Protein 2YVU (pdb70)

Structure (mmCIF, N/CA/C/O backbone):
data_2YVU
#
_entry.id   2YVU
#
_cell.length_a   44.010
_cell.length_b   102.820
_cell.length_c   45.580
_cell.angle_alpha   90.00
_cell.angle_beta   96.67
_cell.angle_ga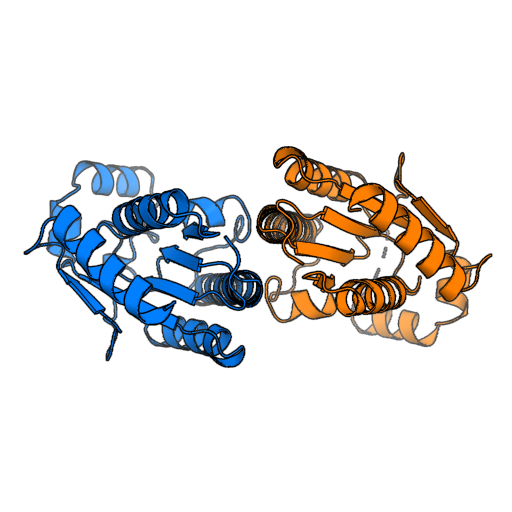mma   90.00
#
_symmetry.space_group_name_H-M   'P 1 21 1'
#
loop_
_entity.id
_entity.type
_entity.pdbx_description
1 polymer 'Probable adenylyl-sulfate kinase'
2 water water
#
loop_
_atom_site.group_PDB
_atom_site.id
_atom_site.type_symbol
_atom_site.label_atom_id
_atom_site.label_alt_id
_atom_site.label_comp_id
_atom_site.label_asym_id
_atom_site.label_entity_id
_atom_site.label_seq_id
_atom_site.pdbx_PDB_ins_code
_atom_site.Cartn_x
_atom_site.Cartn_y
_atom_site.Cartn_z
_atom_site.occupancy
_atom_site.B_iso_or_equiv
_atom_site.auth_seq_id
_atom_site.auth_comp_id
_atom_site.auth_asym_id
_atom_site.auth_atom_id
_atom_site.pdbx_PDB_model_num
ATOM 1 N N . LYS A 1 8 ? 41.293 37.536 14.578 1.00 61.84 8 LYS A N 1
ATOM 2 C CA . LYS A 1 8 ? 42.422 38.191 15.313 1.00 65.42 8 LYS A CA 1
ATOM 3 C C . LYS A 1 8 ? 42.653 37.539 16.671 1.00 65.06 8 LYS A C 1
ATOM 4 O O . LYS A 1 8 ? 41.769 36.861 17.203 1.00 63.74 8 LYS A O 1
ATOM 10 N N . CYS A 1 9 ? 43.838 37.754 17.236 1.00 64.26 9 CYS A N 1
ATOM 11 C CA . CYS A 1 9 ? 44.180 37.146 18.513 1.00 66.21 9 CYS A CA 1
ATOM 12 C C . CYS A 1 9 ? 45.016 38.022 19.437 1.00 65.10 9 CYS A C 1
ATOM 13 O O . CYS A 1 9 ? 46.179 38.305 19.138 1.00 69.19 9 CYS A O 1
ATOM 16 N N . ILE A 1 10 ? 44.431 38.442 20.560 1.00 57.05 10 ILE A N 1
ATOM 17 C CA . ILE A 1 10 ? 45.153 39.256 21.537 1.00 48.88 10 ILE A CA 1
ATOM 18 C C . ILE A 1 10 ? 45.176 38.505 22.872 1.00 46.57 10 ILE A C 1
ATOM 19 O O . ILE A 1 10 ? 44.225 37.806 23.214 1.00 48.24 10 ILE A O 1
ATOM 24 N N . GLU A 1 11 ? 46.259 38.639 23.627 1.00 47.22 11 GLU A N 1
ATOM 25 C CA . GLU A 1 11 ? 46.370 37.935 24.903 1.00 46.73 11 GLU A CA 1
ATOM 26 C C . GLU A 1 11 ? 45.289 38.329 25.906 1.00 44.29 11 GLU A C 1
ATOM 27 O O . GLU A 1 11 ? 44.602 37.465 26.446 1.00 46.09 11 GLU A O 1
ATOM 33 N N . LYS A 1 12 ? 45.131 39.624 26.159 1.00 41.16 12 LYS A N 1
ATOM 34 C CA . LYS A 1 12 ? 44.117 40.068 27.113 1.00 36.57 12 LYS A CA 1
ATOM 35 C C . LYS A 1 12 ? 43.222 41.154 26.541 1.00 35.41 12 LYS A C 1
ATOM 36 O O . LYS A 1 12 ? 43.684 42.049 25.825 1.00 32.53 12 LYS A O 1
ATOM 42 N N . GLY A 1 13 ? 41.932 41.073 26.854 1.00 30.27 13 GLY A N 1
ATOM 43 C CA . GLY A 1 13 ? 41.005 42.061 26.348 1.00 25.67 13 GLY A CA 1
ATOM 44 C C . GLY A 1 13 ? 40.858 43.179 27.358 1.00 32.04 13 GLY A C 1
ATOM 45 O O . GLY A 1 13 ? 41.747 43.393 28.182 1.00 26.26 13 GLY A O 1
ATOM 46 N N . ILE A 1 14 ? 39.734 43.887 27.305 1.00 27.91 14 ILE A N 1
ATOM 47 C CA . ILE A 1 14 ? 39.476 44.994 28.231 1.00 29.73 14 ILE A CA 1
ATOM 48 C C . ILE A 1 14 ? 37.986 45.015 28.523 1.00 26.86 14 ILE A C 1
ATOM 49 O O . ILE A 1 14 ? 37.219 44.339 27.852 1.00 25.85 14 ILE A O 1
ATOM 54 N N . VAL A 1 15 ? 37.585 45.788 29.525 1.00 28.09 15 VAL A N 1
ATOM 55 C CA . VAL A 1 15 ? 36.172 45.921 29.878 1.00 25.09 15 VAL A CA 1
ATOM 56 C C . VAL A 1 15 ? 35.817 47.395 29.741 1.00 29.31 15 VAL A C 1
ATOM 57 O O . VAL A 1 15 ? 36.391 48.254 30.421 1.00 27.50 15 VAL A O 1
ATOM 61 N N . VAL A 1 16 ? 34.911 47.692 28.819 1.00 25.42 16 VAL A N 1
ATOM 62 C CA . VAL A 1 16 ? 34.463 49.052 28.622 1.00 27.36 16 VAL A CA 1
ATOM 63 C C . VAL A 1 16 ? 33.108 49.084 29.321 1.00 28.66 16 VAL A C 1
ATOM 64 O O . VAL A 1 16 ? 32.173 48.381 28.913 1.00 30.38 16 VAL A O 1
ATOM 68 N N . TRP A 1 17 ? 33.016 49.883 30.379 1.00 26.56 17 TRP A N 1
ATOM 69 C CA . TRP A 1 17 ? 31.802 49.989 31.180 1.00 22.80 17 TRP A CA 1
ATOM 70 C C . TRP A 1 17 ? 31.031 51.284 30.956 1.00 31.37 17 TRP A C 1
ATOM 71 O O . TRP A 1 17 ? 31.419 52.350 31.471 1.00 26.20 17 TRP A O 1
ATOM 82 N N . LEU A 1 18 ? 29.932 51.221 30.196 1.00 21.67 18 LEU A N 1
ATOM 83 C CA . LEU A 1 18 ? 29.193 52.454 29.962 1.00 25.53 18 LEU A CA 1
ATOM 84 C C . LEU A 1 18 ? 28.226 52.706 31.114 1.00 31.72 18 LEU A C 1
ATOM 85 O O . LEU A 1 18 ? 27.406 51.851 31.448 1.00 28.33 18 LEU A O 1
ATOM 90 N N . THR A 1 19 ? 28.315 53.877 31.730 1.00 29.92 19 THR A N 1
ATOM 91 C CA . THR A 1 19 ? 27.406 54.185 32.818 1.00 29.61 19 THR A CA 1
ATOM 92 C C . THR A 1 19 ? 26.688 55.498 32.497 1.00 32.62 19 THR A C 1
ATOM 93 O O . THR A 1 19 ? 27.287 56.454 31.980 1.00 28.30 19 THR A O 1
ATOM 97 N N . GLY A 1 20 ? 25.392 55.525 32.788 1.00 25.80 20 GLY A N 1
ATOM 98 C CA . GLY A 1 20 ? 24.595 56.694 32.518 1.00 28.99 20 GLY A CA 1
ATOM 99 C C . GLY A 1 20 ? 23.131 56.380 32.757 1.00 31.71 20 GLY A C 1
ATOM 100 O O . GLY A 1 20 ? 22.777 55.235 33.018 1.00 30.39 20 GLY A O 1
ATOM 101 N N . LEU A 1 21 ? 22.288 57.400 32.666 1.00 30.83 21 LEU A N 1
ATOM 102 C CA . LEU A 1 21 ? 20.863 57.246 32.895 1.00 33.23 21 LEU A CA 1
ATOM 103 C C . LEU A 1 21 ? 20.181 56.450 31.805 1.00 32.41 21 LEU A C 1
ATOM 104 O O . LEU A 1 21 ? 20.640 56.423 30.661 1.00 26.13 21 LEU A O 1
ATOM 109 N N . PRO A 1 22 ? 19.077 55.765 32.154 1.00 34.06 22 PRO A N 1
ATOM 110 C CA . PRO A 1 22 ? 18.364 54.996 31.133 1.00 31.45 22 PRO A CA 1
ATOM 111 C C . PRO A 1 22 ? 17.945 56.057 30.120 1.00 27.49 22 PRO A C 1
ATOM 112 O O . PRO A 1 22 ? 17.545 57.150 30.516 1.00 33.79 22 PRO A O 1
ATOM 116 N N . GLY A 1 23 ? 18.047 55.755 28.837 1.00 27.05 23 GLY A N 1
ATOM 117 C CA . GLY A 1 23 ? 17.671 56.727 27.833 1.00 30.87 23 GLY A CA 1
ATOM 118 C C . GLY A 1 23 ? 18.789 57.647 27.378 1.00 35.90 23 GLY A C 1
ATOM 119 O O . GLY A 1 23 ? 18.585 58.452 26.467 1.00 39.50 23 GLY A O 1
ATOM 120 N N . SER A 1 24 ? 19.966 57.552 27.998 1.00 34.18 24 SER A N 1
ATOM 121 C CA . SER A 1 24 ? 21.088 58.405 27.610 1.00 32.87 24 SER A CA 1
ATOM 122 C C . SER A 1 24 ? 21.728 57.976 26.278 1.00 34.05 24 SER A C 1
ATOM 123 O O . SER A 1 24 ? 22.471 58.728 25.660 1.00 34.10 24 SER A O 1
ATOM 126 N N . GLY A 1 25 ? 21.443 56.768 25.822 1.00 34.66 25 GLY A N 1
ATOM 127 C CA . GLY A 1 25 ? 22.024 56.347 24.563 1.00 34.01 25 GLY A CA 1
ATOM 128 C C . GLY A 1 25 ? 23.154 55.349 24.710 1.00 33.69 25 GLY A C 1
ATOM 129 O O . GLY A 1 25 ? 23.816 55.025 23.730 1.00 29.06 25 GLY A O 1
ATOM 130 N N . LYS A 1 26 ? 23.362 54.857 25.931 1.00 32.57 26 LYS A N 1
ATOM 131 C CA . LYS A 1 26 ? 24.420 53.880 26.234 1.00 29.96 26 LYS A CA 1
ATOM 132 C C . LYS A 1 26 ? 24.474 52.701 25.279 1.00 31.63 26 LYS A C 1
ATOM 133 O O . LYS A 1 26 ? 25.506 52.416 24.675 1.00 30.80 26 LYS A O 1
ATOM 139 N N . THR A 1 27 ? 23.356 51.987 25.170 1.00 35.50 27 THR A N 1
ATOM 140 C CA . THR A 1 27 ? 23.311 50.798 24.329 1.00 37.61 27 THR A CA 1
ATOM 141 C C . THR A 1 27 ? 23.558 51.049 22.847 1.00 31.53 27 THR A C 1
ATOM 142 O O . THR A 1 27 ? 24.193 50.238 22.185 1.00 34.40 27 THR A O 1
ATOM 146 N N . THR A 1 28 ? 23.069 52.159 22.314 1.00 32.85 28 THR A N 1
ATOM 147 C CA . THR A 1 28 ? 23.342 52.469 20.908 1.00 36.04 28 THR A CA 1
ATOM 148 C C . THR A 1 28 ? 24.866 52.618 20.733 1.00 33.15 28 THR A C 1
ATOM 149 O O . THR A 1 28 ? 25.460 52.096 19.778 1.00 31.89 28 THR A O 1
ATOM 153 N N . ILE A 1 29 ? 25.488 53.360 21.649 1.00 28.05 29 ILE A N 1
ATOM 154 C CA . ILE A 1 29 ? 26.935 53.561 21.596 1.00 27.12 29 ILE A CA 1
ATOM 155 C C . ILE A 1 29 ? 27.669 52.218 21.689 1.00 28.92 29 ILE A C 1
ATOM 156 O O . ILE A 1 29 ? 28.581 51.945 20.896 1.00 32.27 29 ILE A O 1
ATOM 161 N N . ALA A 1 30 ? 27.273 51.380 22.644 1.00 22.97 30 ALA A N 1
ATOM 162 C CA . ALA A 1 30 ? 27.912 50.064 22.807 1.00 28.49 30 ALA A CA 1
ATOM 163 C C . ALA A 1 30 ? 27.867 49.222 21.516 1.00 29.90 30 ALA A C 1
ATOM 164 O O . ALA A 1 30 ? 28.860 48.654 21.086 1.00 29.59 30 ALA A O 1
ATOM 166 N N . THR A 1 31 ? 26.700 49.155 20.905 1.00 29.24 31 THR A N 1
ATOM 167 C CA . THR A 1 31 ? 26.518 48.356 19.699 1.00 34.55 31 THR A CA 1
ATOM 168 C C . THR A 1 31 ? 27.274 48.865 18.474 1.00 32.09 31 THR A C 1
ATOM 169 O O . THR A 1 31 ? 27.795 48.081 17.682 1.00 38.28 31 THR A O 1
ATOM 173 N N . ARG A 1 32 ? 27.309 50.177 18.305 1.00 27.52 32 ARG A N 1
ATOM 174 C CA . ARG A 1 32 ? 28.018 50.762 17.184 1.00 32.39 32 ARG A CA 1
ATOM 175 C C . ARG A 1 32 ? 29.506 50.576 17.398 1.00 29.29 32 ARG A C 1
ATOM 176 O O . ARG A 1 32 ? 30.238 50.254 16.453 1.00 30.89 32 ARG A O 1
ATOM 184 N N . LEU A 1 33 ? 29.965 50.731 18.638 1.00 29.14 33 LEU A N 1
ATOM 185 C CA . LEU A 1 33 ? 31.376 50.515 18.890 1.00 28.08 33 LEU A CA 1
ATOM 186 C C . LEU A 1 33 ? 31.705 49.047 18.626 1.00 27.83 33 LEU A C 1
ATOM 187 O O . LEU A 1 33 ? 32.717 48.719 18.013 1.00 27.49 33 LEU A O 1
ATOM 192 N N . ALA A 1 34 ? 30.834 48.161 19.088 1.00 31.46 34 ALA A N 1
ATOM 193 C CA . ALA A 1 34 ? 31.058 46.735 18.911 1.00 31.75 34 ALA A CA 1
ATOM 194 C C . ALA A 1 34 ? 31.126 46.377 17.426 1.00 30.69 34 ALA A C 1
ATOM 195 O O . ALA A 1 34 ? 31.973 45.583 17.001 1.00 25.39 34 ALA A O 1
ATOM 197 N N . ASP A 1 35 ? 30.236 46.959 16.634 1.00 33.52 35 ASP A N 1
ATOM 198 C CA . ASP A 1 35 ? 30.240 46.680 15.197 1.00 37.97 35 ASP A CA 1
ATOM 199 C C . ASP A 1 35 ? 31.597 47.065 14.585 1.00 39.32 35 ASP A C 1
ATOM 200 O O . ASP A 1 35 ? 32.159 46.318 13.787 1.00 34.79 35 ASP A O 1
ATOM 205 N N . LEU A 1 36 ? 32.125 48.228 14.970 1.00 38.98 36 LEU A N 1
ATOM 206 C CA . LEU A 1 36 ? 33.415 48.697 14.457 1.00 37.85 36 LEU A CA 1
ATOM 207 C C . LEU A 1 36 ? 34.585 47.752 14.735 1.00 38.53 36 LEU A C 1
ATOM 208 O O . LEU A 1 36 ? 35.390 47.445 13.850 1.00 41.86 36 LEU A O 1
ATOM 213 N N . LEU A 1 37 ? 34.694 47.312 15.979 1.00 34.88 37 LEU A N 1
ATOM 214 C CA . LEU A 1 37 ? 35.772 46.427 16.381 1.00 32.99 37 LEU A CA 1
ATOM 215 C C . LEU A 1 37 ? 35.649 45.032 15.785 1.00 30.70 37 LEU A C 1
ATOM 216 O O . LEU A 1 37 ? 36.644 44.430 15.414 1.00 34.32 37 LEU A O 1
ATOM 221 N N . GLN A 1 38 ? 34.434 44.506 15.721 1.00 33.89 38 GLN A N 1
ATOM 222 C CA . GLN A 1 38 ? 34.256 43.183 15.146 1.00 43.34 38 GLN A CA 1
ATOM 223 C C . GLN A 1 38 ? 34.673 43.241 13.681 1.00 41.81 38 GLN A C 1
ATOM 224 O O . GLN A 1 38 ? 35.472 42.423 13.229 1.00 41.76 38 GLN A O 1
ATOM 230 N N . LYS A 1 39 ? 34.163 44.224 12.943 1.00 44.15 39 LYS A N 1
ATOM 231 C CA . LYS A 1 39 ? 34.536 44.350 11.536 1.00 41.72 39 LYS A CA 1
ATOM 232 C C . LYS A 1 39 ? 36.052 44.417 11.368 1.00 40.70 39 LYS A C 1
ATOM 233 O O . LYS A 1 39 ? 36.577 44.066 10.320 1.00 46.07 39 LYS A O 1
ATOM 239 N N . GLU A 1 40 ? 36.763 44.848 12.405 1.00 41.12 40 GLU A N 1
ATOM 240 C CA . GLU A 1 40 ? 38.223 44.901 12.341 1.00 38.71 40 GLU A CA 1
ATOM 241 C C . GLU A 1 40 ? 38.814 43.564 12.766 1.00 37.62 40 GLU A C 1
ATOM 242 O O . GLU A 1 40 ? 40.028 43.392 12.779 1.00 37.68 40 GLU A O 1
ATOM 248 N N . GLY A 1 41 ? 37.945 42.632 13.143 1.00 35.89 41 GLY A N 1
ATOM 249 C CA . GLY A 1 41 ? 38.398 41.304 13.533 1.00 37.44 41 GLY A CA 1
ATOM 250 C C . GLY A 1 41 ? 38.648 40.996 14.998 1.00 36.27 41 GLY A C 1
ATOM 251 O O . GLY A 1 41 ? 39.209 39.957 15.314 1.00 34.98 41 GLY A O 1
ATOM 252 N N . TYR A 1 42 ? 38.259 41.881 15.903 1.00 36.33 42 TYR A N 1
ATOM 253 C CA . TYR A 1 42 ? 38.484 41.612 17.323 1.00 31.99 42 TYR A CA 1
ATOM 254 C C . TYR A 1 42 ? 37.332 40.776 17.859 1.00 30.88 42 TYR A C 1
ATOM 255 O O . TYR A 1 42 ? 36.226 40.826 17.327 1.00 32.01 42 TYR A O 1
ATOM 264 N N . ARG A 1 43 ? 37.596 40.013 18.915 1.00 25.70 43 ARG A N 1
ATOM 265 C CA . ARG A 1 43 ? 36.563 39.219 19.572 1.00 26.46 43 ARG A CA 1
ATOM 266 C C . ARG A 1 43 ? 35.906 40.241 20.477 1.00 27.28 43 ARG A C 1
ATOM 267 O O . ARG A 1 43 ? 36.593 40.871 21.285 1.00 27.47 43 ARG A O 1
ATOM 275 N N . VAL A 1 44 ? 34.591 40.399 20.357 1.00 27.87 44 VAL A N 1
ATOM 276 C CA . VAL A 1 44 ? 33.852 41.368 21.163 1.00 26.67 44 VAL A CA 1
ATOM 277 C C . VAL A 1 44 ? 32.537 40.796 21.695 1.00 29.29 44 VAL A C 1
ATOM 278 O O . VAL A 1 44 ? 31.890 39.976 21.029 1.00 26.54 44 VAL A O 1
ATOM 282 N N . GLU A 1 45 ? 32.170 41.196 22.909 1.00 18.61 45 GLU A N 1
ATOM 283 C CA . GLU A 1 45 ? 30.892 40.800 23.480 1.00 24.83 45 GLU A CA 1
ATOM 284 C C . GLU A 1 45 ? 30.292 42.020 24.118 1.00 28.09 45 GLU A C 1
ATOM 285 O O . GLU A 1 45 ? 30.968 42.734 24.857 1.00 27.53 45 GLU A O 1
ATOM 291 N N . VAL A 1 46 ? 29.021 42.262 23.817 1.00 23.52 46 VAL A N 1
ATOM 292 C CA . VAL A 1 46 ? 28.312 43.380 24.380 1.00 20.24 46 VAL A CA 1
ATOM 293 C C . VAL A 1 46 ? 27.377 42.765 25.408 1.00 25.32 46 VAL A C 1
ATOM 294 O O . VAL A 1 46 ? 26.576 41.903 25.070 1.00 22.67 46 VAL A O 1
ATOM 298 N N . LEU A 1 47 ? 27.501 43.187 26.661 1.00 25.88 47 LEU A N 1
ATOM 299 C CA . LEU A 1 47 ? 26.643 42.689 27.715 1.00 25.53 47 LEU A CA 1
ATOM 300 C C . LEU A 1 47 ? 25.781 43.860 28.154 1.00 26.02 47 LEU A C 1
ATOM 301 O O . LEU A 1 47 ? 26.295 44.936 28.450 1.00 23.49 47 LEU A O 1
ATOM 306 N N . ASP A 1 48 ? 24.466 43.664 28.166 1.00 25.62 48 ASP A N 1
ATOM 307 C CA . ASP A 1 48 ? 23.569 44.725 28.593 1.00 27.77 48 ASP A CA 1
ATOM 308 C C . ASP A 1 48 ? 22.424 44.154 29.423 1.00 26.25 48 ASP A C 1
ATOM 309 O O . ASP A 1 48 ? 22.296 42.942 29.549 1.00 28.28 48 ASP A O 1
ATOM 314 N N . GLY A 1 49 ? 21.612 45.027 30.009 1.00 29.80 49 GLY A N 1
ATOM 315 C CA . GLY A 1 49 ? 20.506 44.588 30.853 1.00 27.63 49 GLY A CA 1
ATOM 316 C C . GLY A 1 49 ? 19.441 43.748 30.185 1.00 34.84 49 GLY A C 1
ATOM 317 O O . GLY A 1 49 ? 18.966 42.767 30.750 1.00 30.54 49 GLY A O 1
ATOM 318 N N . ASP A 1 50 ? 19.054 44.119 28.975 1.00 36.91 50 ASP A N 1
ATOM 319 C CA . ASP A 1 50 ? 18.038 43.362 28.272 1.00 41.46 50 ASP A CA 1
ATOM 320 C C . ASP A 1 50 ? 18.512 41.929 28.035 1.00 38.40 50 ASP A C 1
ATOM 321 O O . ASP A 1 50 ? 17.734 40.981 28.145 1.00 39.60 50 ASP A O 1
ATOM 326 N N . TRP A 1 51 ? 19.787 41.761 27.724 1.00 31.30 51 TRP A N 1
ATOM 327 C CA . TRP A 1 51 ? 20.315 40.419 27.509 1.00 31.54 51 TRP A CA 1
ATOM 328 C C . TRP A 1 51 ? 20.335 39.679 28.835 1.00 29.05 51 TRP A C 1
ATOM 329 O O . TRP A 1 51 ? 19.808 38.578 28.957 1.00 31.81 51 TRP A O 1
ATOM 340 N N . ALA A 1 52 ? 20.946 40.300 29.836 1.00 27.49 52 ALA A N 1
ATOM 341 C CA . ALA A 1 52 ? 21.068 39.692 31.160 1.00 30.34 52 ALA A CA 1
ATOM 342 C C . ALA A 1 52 ? 19.728 39.280 31.756 1.00 35.07 52 ALA A C 1
ATOM 343 O O . ALA A 1 52 ? 19.610 38.230 32.385 1.00 34.39 52 ALA A O 1
ATOM 345 N N . ARG A 1 53 ? 18.724 40.125 31.561 1.00 35.80 53 ARG A N 1
ATOM 346 C CA . ARG A 1 53 ? 17.398 39.905 32.101 1.00 37.52 53 ARG A CA 1
ATOM 347 C C . ARG A 1 53 ? 16.769 38.577 31.685 1.00 39.26 53 ARG A C 1
ATOM 348 O O . ARG A 1 53 ? 15.952 38.026 32.412 1.00 40.93 53 ARG A O 1
ATOM 356 N N . THR A 1 54 ? 17.142 38.049 30.524 1.00 39.28 54 THR A N 1
ATOM 357 C CA . THR A 1 54 ? 16.571 36.780 30.105 1.00 42.31 54 THR A CA 1
ATOM 358 C C . THR A 1 54 ? 17.589 35.655 30.144 1.00 43.04 54 THR A C 1
ATOM 359 O O . THR A 1 54 ? 17.301 34.545 29.688 1.00 45.53 54 THR A O 1
ATOM 363 N N . THR A 1 55 ? 18.773 35.914 30.692 1.00 38.11 55 THR A N 1
ATOM 364 C CA . THR A 1 55 ? 19.786 34.862 30.712 1.00 30.48 55 THR A CA 1
ATOM 365 C C . THR A 1 55 ? 20.489 34.616 32.044 1.00 32.21 55 THR A C 1
ATOM 366 O O . THR A 1 55 ? 20.101 33.742 32.800 1.00 31.87 55 THR A O 1
ATOM 370 N N . VAL A 1 56 ? 21.518 35.402 32.333 1.00 25.84 56 VAL A N 1
ATOM 371 C CA . VAL A 1 56 ? 22.300 35.209 33.550 1.00 26.44 56 VAL A CA 1
ATOM 372 C C . VAL A 1 56 ? 21.725 35.800 34.824 1.00 28.42 56 VAL A C 1
ATOM 373 O O . VAL A 1 56 ? 22.074 35.385 35.925 1.00 25.86 56 VAL A O 1
ATOM 377 N N . SER A 1 57 ? 20.829 36.765 34.678 1.00 31.97 57 SER A N 1
ATOM 378 C CA . SER A 1 57 ? 20.218 37.400 35.831 1.00 34.28 57 SER A CA 1
ATOM 379 C C . SER A 1 57 ? 18.704 37.402 35.630 1.00 34.99 57 SER A C 1
ATOM 380 O O . SER A 1 57 ? 18.024 38.322 36.046 1.00 32.21 57 SER A O 1
ATOM 383 N N . GLU A 1 58 ? 18.189 36.346 35.011 1.00 39.62 58 GLU A N 1
ATOM 384 C CA . GLU A 1 58 ? 16.763 36.239 34.701 1.00 45.70 58 GLU A CA 1
ATOM 385 C C . GLU A 1 58 ? 15.688 36.345 35.782 1.00 50.70 58 GLU A C 1
ATOM 386 O O . GLU A 1 58 ? 14.578 36.793 35.488 1.00 55.50 58 GLU A O 1
ATOM 392 N N . GLY A 1 59 ? 15.962 35.942 37.015 1.00 51.94 59 GLY A N 1
ATOM 393 C CA . GLY A 1 59 ? 14.891 36.032 38.002 1.00 55.24 59 GLY A CA 1
ATOM 394 C C . GLY A 1 59 ? 15.156 36.858 39.244 1.00 58.59 59 GLY A C 1
ATOM 395 O O . GLY A 1 59 ? 14.780 36.470 40.352 1.00 58.66 59 GLY A O 1
ATOM 396 N N . ALA A 1 60 ? 15.788 38.009 39.073 1.00 58.21 60 ALA A N 1
ATOM 397 C CA . ALA A 1 60 ? 16.097 38.849 40.220 1.00 60.25 60 ALA A CA 1
ATOM 398 C C . ALA A 1 60 ? 15.076 39.959 40.433 1.00 60.37 60 ALA A C 1
ATOM 399 O O . ALA A 1 60 ? 14.413 40.414 39.494 1.00 56.06 60 ALA A O 1
ATOM 401 N N . GLY A 1 61 ? 14.943 40.382 41.684 1.00 60.76 61 GLY A N 1
ATOM 402 C CA . GLY A 1 61 ? 14.033 41.464 41.991 1.00 61.73 61 GLY A CA 1
ATOM 403 C C . GLY A 1 61 ? 14.801 42.718 41.627 1.00 62.60 61 GLY A C 1
ATOM 404 O O . GLY A 1 61 ? 15.702 42.662 40.778 1.00 62.33 61 GLY A O 1
ATOM 405 N N . PHE A 1 62 ? 14.481 43.842 42.260 1.00 56.39 62 PHE A N 1
ATOM 406 C CA . PHE A 1 62 ? 15.192 45.073 41.947 1.00 55.83 62 PHE A CA 1
ATOM 407 C C . PHE A 1 62 ? 15.640 45.792 43.199 1.00 53.40 62 PHE A C 1
ATOM 408 O O . PHE A 1 62 ? 15.856 46.995 43.188 1.00 55.00 62 PHE A O 1
ATOM 416 N N . THR A 1 63 ? 15.784 45.042 44.282 1.00 56.86 63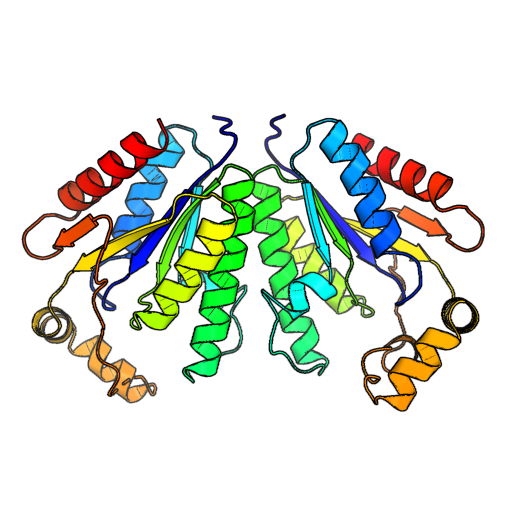 THR A N 1
ATOM 417 C CA . THR A 1 63 ? 16.235 45.625 45.534 1.00 57.99 63 THR A CA 1
ATOM 418 C C . THR A 1 63 ? 17.688 46.040 45.312 1.00 60.56 63 THR A C 1
ATOM 419 O O . THR A 1 63 ? 18.368 45.502 44.434 1.00 61.99 63 THR A O 1
ATOM 423 N N . ARG A 1 64 ? 18.169 46.998 46.092 1.00 59.62 64 ARG A N 1
ATOM 424 C CA . ARG A 1 64 ? 19.536 47.457 45.928 1.00 56.57 64 ARG A CA 1
ATOM 425 C C . ARG A 1 64 ? 20.545 46.333 46.104 1.00 57.32 64 ARG A C 1
ATOM 426 O O . ARG A 1 64 ? 21.601 46.343 45.469 1.00 60.22 64 ARG A O 1
ATOM 434 N N . GLU A 1 65 ? 20.229 45.363 46.958 1.00 54.71 65 GLU A N 1
ATOM 435 C CA . GLU A 1 65 ? 21.136 44.239 47.177 1.00 53.55 65 GLU A CA 1
ATOM 436 C C . GLU A 1 65 ? 21.040 43.250 46.014 1.00 48.47 65 GLU A C 1
ATOM 437 O O . GLU A 1 65 ? 22.002 42.563 45.690 1.00 41.21 65 GLU A O 1
ATOM 443 N N . GLU A 1 66 ? 19.869 43.194 45.391 1.00 49.45 66 GLU A N 1
ATOM 444 C CA . GLU A 1 66 ? 19.628 42.302 44.260 1.00 50.61 66 GLU A CA 1
ATOM 445 C C . GLU A 1 66 ? 20.431 42.811 43.056 1.00 47.36 66 GLU A C 1
ATOM 446 O O . GLU A 1 66 ? 21.078 42.039 42.355 1.00 44.66 66 GLU A O 1
ATOM 452 N N . ARG A 1 67 ? 20.385 44.122 42.834 1.00 45.70 67 ARG A N 1
ATOM 453 C CA . ARG A 1 67 ? 21.113 44.748 41.738 1.00 44.62 67 ARG A CA 1
ATOM 454 C C . ARG A 1 67 ? 22.618 44.530 41.891 1.00 38.82 67 ARG A C 1
ATOM 455 O O . ARG A 1 67 ? 23.319 44.297 40.909 1.00 38.36 67 ARG A O 1
ATOM 463 N N . LEU A 1 68 ? 23.103 44.620 43.125 1.00 38.87 68 LEU A N 1
ATOM 464 C CA . LEU A 1 68 ? 24.518 44.421 43.418 1.00 40.87 68 LEU A CA 1
ATOM 465 C C . LEU A 1 68 ? 24.945 43.006 43.062 1.00 37.14 68 LEU A C 1
ATOM 466 O O . LEU A 1 68 ? 25.972 42.804 42.406 1.00 36.25 68 LEU A O 1
ATOM 471 N N . ARG A 1 69 ? 24.177 42.023 43.524 1.00 34.13 69 ARG A N 1
ATOM 472 C CA . ARG A 1 69 ? 24.502 40.626 43.221 1.00 37.03 69 ARG A CA 1
ATOM 473 C C . ARG A 1 69 ? 24.675 40.477 41.719 1.00 31.07 69 ARG A C 1
ATOM 474 O O . ARG A 1 69 ? 25.559 39.779 41.237 1.00 30.55 69 ARG A O 1
ATOM 482 N N . HIS A 1 70 ? 23.796 41.156 40.996 1.00 30.97 70 HIS A N 1
ATOM 483 C CA . HIS A 1 70 ? 23.762 41.130 39.541 1.00 30.36 70 HIS A CA 1
ATOM 484 C C . HIS A 1 70 ? 25.010 41.747 38.938 1.00 29.13 70 HIS A C 1
ATOM 485 O O . HIS A 1 70 ? 25.655 41.143 38.082 1.00 31.92 70 HIS A O 1
ATOM 492 N N . LEU A 1 71 ? 25.362 42.938 39.408 1.00 24.80 71 LEU A N 1
ATOM 493 C CA . LEU A 1 71 ? 26.531 43.644 38.914 1.00 27.84 71 LEU A CA 1
ATOM 494 C C . LEU A 1 71 ? 27.832 42.902 39.209 1.00 28.33 71 LEU A C 1
ATOM 495 O O . LEU A 1 71 ? 28.752 42.886 38.387 1.00 30.33 71 LEU A O 1
ATOM 500 N N . LYS A 1 72 ? 27.923 42.297 40.384 1.00 28.04 72 LYS A N 1
ATOM 501 C CA . LYS A 1 72 ? 29.118 41.544 40.732 1.00 30.61 72 LYS A CA 1
ATOM 502 C C . LYS A 1 72 ? 29.205 40.358 39.760 1.00 29.65 72 LYS A C 1
ATOM 503 O O . LYS A 1 72 ? 30.273 39.962 39.314 1.00 29.81 72 LYS A O 1
ATOM 509 N N . ARG A 1 73 ? 28.053 39.792 39.445 1.00 29.55 73 ARG A N 1
ATOM 510 C CA . ARG A 1 73 ? 27.990 38.672 38.538 1.00 28.15 73 ARG A CA 1
ATOM 511 C C . ARG A 1 73 ? 28.462 39.089 37.155 1.00 21.57 73 ARG A C 1
ATOM 512 O O . ARG A 1 73 ? 29.224 38.373 36.511 1.00 24.64 73 ARG A O 1
ATOM 520 N N . ILE A 1 74 ? 28.003 40.250 36.700 1.00 21.23 74 ILE A N 1
ATOM 521 C CA . ILE A 1 74 ? 28.413 40.751 35.395 1.00 19.09 74 ILE A CA 1
ATOM 522 C C . ILE A 1 74 ? 29.916 40.986 35.375 1.00 22.79 74 ILE A C 1
ATOM 523 O O . ILE A 1 74 ? 30.579 40.684 34.394 1.00 19.79 74 ILE A O 1
ATOM 528 N N . ALA A 1 75 ? 30.442 41.535 36.472 1.00 22.64 75 ALA A N 1
ATOM 529 C CA . ALA A 1 75 ? 31.869 41.814 36.592 1.00 23.04 75 ALA A CA 1
ATOM 530 C C . ALA A 1 75 ? 32.695 40.522 36.425 1.00 20.79 75 ALA A C 1
ATOM 531 O O . ALA A 1 75 ? 33.767 40.505 35.837 1.00 23.72 75 ALA A O 1
ATOM 533 N N . TRP A 1 76 ? 32.191 39.428 36.948 1.00 23.50 76 TRP A N 1
ATOM 534 C CA . TRP A 1 76 ? 32.943 38.196 36.814 1.00 25.57 76 TRP A CA 1
ATOM 535 C C . TRP A 1 76 ? 32.919 37.632 35.412 1.00 26.49 76 TRP A C 1
ATOM 536 O O . TRP A 1 76 ? 33.946 37.153 34.922 1.00 24.64 76 TRP A O 1
ATOM 547 N N . ILE A 1 77 ? 31.752 37.707 34.768 1.00 24.74 77 ILE A N 1
ATOM 548 C CA . ILE A 1 77 ? 31.583 37.217 33.406 1.00 25.56 77 ILE A CA 1
ATOM 549 C C . ILE A 1 77 ? 32.487 38.060 32.510 1.00 27.36 77 ILE A C 1
ATOM 550 O O . ILE A 1 77 ? 33.155 37.546 31.621 1.00 29.35 77 ILE A O 1
ATOM 555 N N . ALA A 1 78 ? 32.506 39.359 32.760 1.00 25.66 78 ALA A N 1
ATOM 556 C CA . ALA A 1 78 ? 33.354 40.266 31.984 1.00 25.62 78 ALA A CA 1
ATOM 557 C C . ALA A 1 78 ? 34.835 39.943 32.206 1.00 21.43 78 ALA A C 1
ATOM 558 O O . ALA A 1 78 ? 35.625 39.968 31.288 1.00 21.46 78 ALA A O 1
ATOM 560 N N . ARG A 1 79 ? 35.201 39.645 33.443 1.00 22.51 79 ARG A N 1
ATOM 561 C CA . ARG A 1 79 ? 36.585 39.335 33.763 1.00 24.09 79 ARG A CA 1
ATOM 562 C C . ARG A 1 79 ? 37.030 38.036 33.062 1.00 27.71 79 ARG A C 1
ATOM 563 O O . ARG A 1 79 ? 38.119 37.963 32.476 1.00 24.04 79 ARG A O 1
ATOM 571 N N . LEU A 1 80 ? 36.176 37.014 33.108 1.00 27.64 80 LEU A N 1
ATOM 572 C CA . LEU A 1 80 ? 36.489 35.753 32.461 1.00 24.04 80 LEU A CA 1
ATOM 573 C C . LEU A 1 80 ? 36.651 35.939 30.955 1.00 23.05 80 LEU A C 1
ATOM 574 O O . LEU A 1 80 ? 37.573 35.408 30.356 1.00 22.58 80 LEU A O 1
ATOM 579 N N . LEU A 1 81 ? 35.749 36.675 30.333 1.00 22.20 81 LEU A N 1
ATOM 580 C CA . LEU A 1 81 ? 35.861 36.861 28.889 1.00 23.92 81 LEU A CA 1
ATOM 581 C C . LEU A 1 81 ? 37.128 37.651 28.556 1.00 27.36 81 LEU A C 1
ATOM 582 O O . LEU A 1 81 ? 37.902 37.287 27.658 1.00 27.16 81 LEU A O 1
ATOM 587 N N . ALA A 1 82 ? 37.350 38.724 29.301 1.00 22.07 82 ALA A N 1
ATOM 588 C CA . ALA A 1 82 ? 38.492 39.583 29.036 1.00 27.42 82 ALA A CA 1
ATOM 589 C C . ALA A 1 82 ? 39.839 38.902 29.242 1.00 21.87 82 ALA A C 1
ATOM 590 O O . ALA A 1 82 ? 40.777 39.156 28.485 1.00 27.42 82 ALA A O 1
ATOM 592 N N . ARG A 1 83 ? 39.955 38.049 30.254 1.00 29.88 83 ARG A N 1
ATOM 593 C CA . ARG A 1 83 ? 41.225 37.368 30.453 1.00 32.57 83 ARG A CA 1
ATOM 594 C C . ARG A 1 83 ? 41.447 36.357 29.338 1.00 37.13 83 ARG A C 1
ATOM 595 O O . ARG A 1 83 ? 42.528 35.771 29.238 1.00 35.84 83 ARG A O 1
ATOM 603 N N . ASN A 1 84 ? 40.433 36.143 28.496 1.00 28.16 84 ASN A N 1
ATOM 604 C CA . ASN A 1 84 ? 40.610 35.221 27.380 1.00 31.01 84 ASN A CA 1
ATOM 605 C C . ASN A 1 84 ? 40.655 35.945 26.050 1.00 29.31 84 ASN A C 1
ATOM 606 O O . ASN A 1 84 ? 40.286 35.387 25.027 1.00 30.02 84 ASN A O 1
ATOM 611 N N . GLY A 1 85 ? 41.087 37.204 26.082 1.00 27.12 85 GLY A N 1
ATOM 612 C CA . GLY A 1 85 ? 41.238 37.982 24.859 1.00 27.31 85 GLY A CA 1
ATOM 613 C C . GLY A 1 85 ? 40.059 38.745 24.293 1.00 28.31 85 GLY A C 1
ATOM 614 O O . GLY A 1 85 ? 40.173 39.335 23.234 1.00 30.71 85 GLY A O 1
ATOM 615 N N . VAL A 1 86 ? 38.943 38.779 25.010 1.00 24.57 86 VAL A N 1
ATOM 616 C CA . VAL A 1 86 ? 37.762 39.450 24.527 1.00 22.40 86 VAL A CA 1
ATOM 617 C C . VAL A 1 86 ? 37.603 40.895 24.989 1.00 28.68 86 VAL A C 1
ATOM 618 O O . VAL A 1 86 ? 37.878 41.225 26.137 1.00 26.34 86 VAL A O 1
ATOM 622 N N . ILE A 1 87 ? 37.141 41.746 24.084 1.00 26.51 87 ILE A N 1
ATOM 623 C CA . ILE A 1 87 ? 36.860 43.137 24.406 1.00 25.07 87 ILE A CA 1
ATOM 624 C C . ILE A 1 87 ? 35.410 43.106 24.882 1.00 24.72 87 ILE A C 1
ATOM 625 O O . ILE A 1 87 ? 34.502 42.815 24.099 1.00 22.32 87 ILE A O 1
ATOM 630 N N . VAL A 1 88 ? 35.192 43.386 26.164 1.00 21.51 88 VAL A N 1
ATOM 631 C CA . VAL A 1 88 ? 33.843 43.323 26.713 1.00 23.49 88 VAL A CA 1
ATOM 632 C C . VAL A 1 88 ? 33.246 44.692 26.882 1.00 26.75 88 VAL A C 1
ATOM 633 O O . VAL A 1 88 ? 33.739 45.488 27.677 1.00 25.40 88 VAL A O 1
ATOM 637 N N . ILE A 1 89 ? 32.202 44.976 26.118 1.00 21.81 89 ILE A N 1
ATOM 638 C CA . ILE A 1 89 ? 31.549 46.279 26.217 1.00 23.04 89 ILE A CA 1
ATOM 639 C C . ILE A 1 89 ? 30.282 46.111 27.051 1.00 25.44 89 ILE A C 1
ATOM 640 O O . ILE A 1 89 ? 29.371 45.346 26.694 1.00 24.88 89 ILE A O 1
ATOM 645 N N . CYS A 1 90 ? 30.233 46.809 28.182 1.00 25.29 90 CYS A N 1
ATOM 646 C CA . CYS A 1 90 ? 29.093 46.692 29.085 1.00 22.81 90 CYS A CA 1
ATOM 647 C C . CYS A 1 90 ? 28.203 47.925 29.169 1.00 24.10 90 CYS A C 1
ATOM 648 O O . CYS A 1 90 ? 28.691 49.048 29.270 1.00 26.06 90 CYS A O 1
ATOM 651 N N . SER A 1 91 ? 26.894 47.698 29.156 1.00 20.06 91 SER A N 1
ATOM 652 C CA . SER A 1 91 ? 25.921 48.777 29.255 1.00 24.19 91 SER A CA 1
ATOM 653 C C . SER A 1 91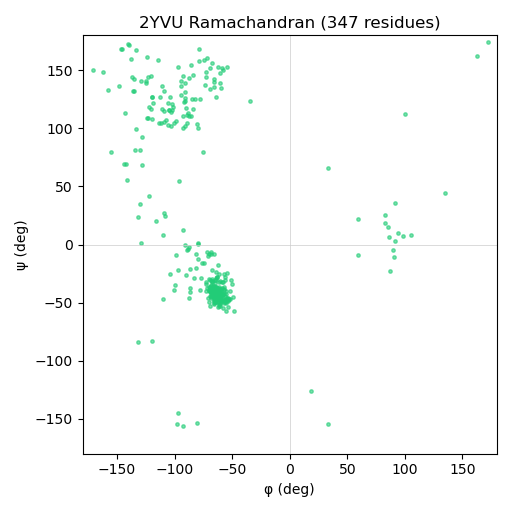 ? 24.870 48.369 30.266 1.00 29.64 91 SER A C 1
ATOM 654 O O . SER A 1 91 ? 23.940 47.610 29.954 1.00 29.57 91 SER A O 1
ATOM 657 N N . PHE A 1 92 ? 25.010 48.865 31.485 1.00 31.26 92 PHE A N 1
ATOM 658 C CA . PHE A 1 92 ? 24.072 48.490 32.521 1.00 36.23 92 PHE A CA 1
ATOM 659 C C . PHE A 1 92 ? 23.546 49.645 33.341 1.00 41.70 92 PHE A C 1
ATOM 660 O O . PHE A 1 92 ? 24.059 50.756 33.271 1.00 43.29 92 PHE A O 1
ATOM 668 N N . VAL A 1 93 ? 22.503 49.356 34.115 1.00 47.07 93 VAL A N 1
ATOM 669 C CA . VAL A 1 93 ? 21.924 50.340 35.011 1.00 50.12 93 VAL A CA 1
ATOM 670 C C . VAL A 1 93 ? 22.723 50.145 36.308 1.00 46.30 93 VAL A C 1
ATOM 671 O O . VAL A 1 93 ? 22.546 49.154 37.031 1.00 42.76 93 VAL A O 1
ATOM 675 N N . SER A 1 94 ? 23.641 51.073 36.559 1.00 35.66 94 SER A N 1
ATOM 676 C CA . SER A 1 94 ? 24.497 51.022 37.739 1.00 35.93 94 SER A CA 1
ATOM 677 C C . SER A 1 94 ? 24.712 52.464 38.217 1.00 31.35 94 SER A C 1
ATOM 678 O O . SER A 1 94 ? 25.809 53.008 38.127 1.00 26.78 94 SER A O 1
ATOM 681 N N . PRO A 1 95 ? 23.652 53.096 38.743 1.00 30.88 95 PRO A N 1
ATOM 682 C CA . PRO A 1 95 ? 23.708 54.479 39.220 1.00 30.07 95 PRO A CA 1
ATOM 683 C C . PRO A 1 95 ? 24.619 54.791 40.397 1.00 32.14 95 PRO A C 1
ATOM 684 O O . PRO A 1 95 ? 25.063 55.928 40.537 1.00 33.40 95 PRO A O 1
ATOM 688 N N . TYR A 1 96 ? 24.925 53.788 41.211 1.00 30.28 96 TYR A N 1
ATOM 689 C CA . TYR A 1 96 ? 25.751 53.989 42.403 1.00 32.79 96 TYR A CA 1
ATOM 690 C C . TYR A 1 96 ? 27.259 53.798 42.214 1.00 30.83 96 TYR A C 1
ATOM 691 O O . TYR A 1 96 ? 27.715 52.761 41.729 1.00 30.43 96 TYR A O 1
ATOM 700 N N . LYS A 1 97 ? 28.024 54.812 42.597 1.00 25.33 97 LYS A N 1
ATOM 701 C CA . LYS A 1 97 ? 29.474 54.775 42.495 1.00 34.92 97 LYS A CA 1
ATOM 702 C C . LYS A 1 97 ? 30.068 53.546 43.168 1.00 35.47 97 LYS A C 1
ATOM 703 O O . LYS A 1 97 ? 30.903 52.862 42.591 1.00 39.53 97 LYS A O 1
ATOM 709 N N . GLN A 1 98 ? 29.644 53.284 44.399 1.00 36.96 98 GLN A N 1
ATOM 710 C CA . GLN A 1 98 ? 30.142 52.152 45.158 1.00 33.06 98 GLN A CA 1
ATOM 711 C C . GLN A 1 98 ? 29.982 50.871 44.370 1.00 34.79 98 GLN A C 1
ATOM 712 O O . GLN A 1 98 ? 30.905 50.052 44.292 1.00 34.49 98 GLN A O 1
ATOM 718 N N . ALA A 1 99 ? 28.803 50.701 43.781 1.00 30.34 99 ALA A N 1
ATOM 719 C CA . ALA A 1 99 ? 28.515 49.513 42.992 1.00 28.94 99 ALA A CA 1
ATOM 720 C C . ALA A 1 99 ? 29.473 49.423 41.811 1.00 24.74 99 ALA A C 1
ATOM 721 O O . ALA A 1 99 ? 30.031 48.369 41.537 1.00 26.81 99 ALA A O 1
ATOM 723 N N . ARG A 1 100 ? 29.668 50.538 41.119 1.00 22.63 100 ARG A N 1
ATOM 724 C CA . ARG A 1 100 ? 30.575 50.568 39.983 1.00 29.23 100 ARG A CA 1
ATOM 725 C C . ARG A 1 100 ? 32.040 50.378 40.418 1.00 32.12 100 ARG A C 1
ATOM 726 O O . ARG A 1 100 ? 32.839 49.815 39.674 1.00 26.11 100 ARG A O 1
ATOM 734 N N . ASN A 1 101 ? 32.391 50.832 41.621 1.00 33.19 101 ASN A N 1
ATOM 735 C CA . ASN A 1 101 ? 33.760 50.662 42.121 1.00 34.16 101 ASN A CA 1
ATOM 736 C C . ASN A 1 101 ? 34.026 49.186 42.419 1.00 30.19 101 ASN A C 1
ATOM 737 O O . ASN A 1 101 ? 35.125 48.683 42.210 1.00 33.07 101 ASN A O 1
ATOM 742 N N . MET A 1 102 ? 33.005 48.506 42.913 1.00 29.44 102 MET A N 1
ATOM 743 C CA . MET A 1 102 ? 33.081 47.077 43.203 1.00 32.40 102 MET A CA 1
ATOM 744 C C . MET A 1 102 ? 33.268 46.301 41.875 1.00 29.06 102 MET A C 1
ATOM 745 O O . MET A 1 102 ? 34.027 45.335 41.801 1.00 27.25 102 MET A O 1
ATOM 750 N N . VAL A 1 103 ? 32.587 46.738 40.818 1.00 32.27 103 VAL A N 1
ATOM 751 C CA . VAL A 1 103 ? 32.731 46.081 39.516 1.00 22.97 103 VAL A CA 1
ATOM 752 C C . VAL A 1 103 ? 34.167 46.302 39.023 1.00 26.18 103 VAL A C 1
ATOM 753 O O . VAL A 1 103 ? 34.843 45.355 38.628 1.00 25.11 103 VAL A O 1
ATOM 757 N N . ARG A 1 104 ? 34.630 47.552 39.073 1.00 23.30 104 ARG A N 1
ATOM 758 C CA . ARG A 1 104 ? 35.995 47.895 38.662 1.00 26.69 104 ARG A CA 1
ATOM 759 C C . ARG A 1 104 ? 37.032 47.032 39.362 1.00 28.55 104 ARG A C 1
ATOM 760 O O . ARG A 1 104 ? 37.966 46.532 38.717 1.00 30.03 104 ARG A O 1
ATOM 768 N N . ARG A 1 105 ? 36.880 46.887 40.682 1.00 29.62 105 ARG A N 1
ATOM 769 C CA . ARG A 1 105 ? 37.807 46.102 41.499 1.00 32.50 105 ARG A CA 1
ATOM 770 C C . ARG A 1 105 ? 37.961 44.674 41.002 1.00 31.48 105 ARG A C 1
ATOM 771 O O . ARG A 1 105 ? 39.070 44.148 40.890 1.00 32.69 105 ARG A O 1
ATOM 779 N N . ILE A 1 106 ? 36.831 44.033 40.748 1.00 33.90 106 ILE A N 1
ATOM 780 C CA . ILE A 1 106 ? 36.841 42.667 40.275 1.00 29.15 106 ILE A CA 1
ATOM 781 C C . ILE A 1 106 ? 37.603 42.565 38.973 1.00 28.62 106 ILE A C 1
ATOM 782 O O . ILE A 1 106 ? 38.439 41.673 38.811 1.00 28.04 106 ILE A O 1
ATOM 787 N N . VAL A 1 107 ? 37.358 43.494 38.057 1.00 23.94 107 VAL A N 1
ATOM 788 C CA . VAL A 1 107 ? 38.056 43.460 36.756 1.00 22.98 107 VAL A CA 1
ATOM 789 C C . VAL A 1 107 ? 39.568 43.766 36.881 1.00 31.92 107 VAL A C 1
ATOM 790 O O . VAL A 1 107 ? 40.419 43.046 36.316 1.00 26.90 107 VAL A O 1
ATOM 794 N N . GLU A 1 108 ? 39.899 44.806 37.645 1.00 30.14 108 GLU A N 1
ATOM 795 C CA . GLU A 1 108 ? 41.288 45.231 37.813 1.00 30.99 108 GLU A CA 1
ATOM 796 C C . GLU A 1 108 ? 42.144 44.204 38.530 1.00 34.15 108 GLU A C 1
ATOM 797 O O . GLU A 1 108 ? 43.337 44.110 38.275 1.00 38.03 108 GLU A O 1
ATOM 803 N N . GLU A 1 109 ? 41.525 43.442 39.419 1.00 31.87 109 GLU A N 1
ATOM 804 C CA . GLU A 1 109 ? 42.215 42.400 40.154 1.00 39.95 109 GLU A CA 1
ATOM 805 C C . GLU A 1 109 ? 42.894 41.451 39.158 1.00 43.89 109 GLU A C 1
ATOM 806 O O . GLU A 1 109 ? 44.052 41.097 39.311 1.00 45.79 109 GLU A O 1
ATOM 812 N N . GLU A 1 110 ? 42.165 41.054 38.126 1.00 44.22 110 GLU A N 1
ATOM 813 C CA . GLU A 1 110 ? 42.706 40.161 37.108 1.00 40.73 110 GLU A CA 1
ATOM 814 C C . GLU A 1 110 ? 43.787 40.881 36.306 1.00 41.93 110 GLU A C 1
ATOM 815 O O . GLU A 1 110 ? 44.433 40.277 35.453 1.00 43.71 110 GLU A O 1
ATOM 821 N N . GLY A 1 111 ? 43.964 42.176 36.552 1.00 41.05 111 GLY A N 1
ATOM 822 C CA . GLY A 1 111 ? 44.950 42.935 35.791 1.00 41.77 111 GLY A CA 1
ATOM 823 C C . GLY A 1 111 ? 44.368 43.438 34.473 1.00 41.80 111 GLY A C 1
ATOM 824 O O . GLY A 1 111 ? 45.084 43.872 33.573 1.00 35.80 111 GLY A O 1
ATOM 825 N N . ILE A 1 112 ? 43.045 43.398 34.365 1.00 37.40 112 ILE A N 1
ATOM 826 C CA . ILE A 1 112 ? 42.359 43.840 33.155 1.00 34.50 112 ILE A CA 1
ATOM 827 C C . ILE A 1 112 ? 41.980 45.314 33.199 1.00 31.36 112 ILE A C 1
ATOM 828 O O . ILE A 1 112 ? 41.413 45.786 34.181 1.00 28.73 112 ILE A O 1
ATOM 833 N N . PRO A 1 113 ? 42.302 46.065 32.134 1.00 28.75 113 PRO A N 1
ATOM 834 C CA . PRO A 1 113 ? 41.978 47.488 32.061 1.00 35.45 113 PRO A CA 1
ATOM 835 C C . PRO A 1 113 ? 40.460 47.661 32.158 1.00 36.53 113 PRO A C 1
ATOM 836 O O . PRO A 1 113 ? 39.714 46.931 31.506 1.00 27.00 113 PRO A O 1
ATOM 840 N N . PHE A 1 114 ? 40.011 48.610 32.975 1.00 30.39 114 PHE A N 1
ATOM 841 C CA . PHE A 1 114 ? 38.582 48.853 33.135 1.00 27.90 114 PHE A CA 1
ATOM 842 C C . PHE A 1 114 ? 38.315 50.312 32.798 1.00 31.38 114 PHE A C 1
ATOM 843 O O . PHE A 1 114 ? 38.693 51.211 33.551 1.00 34.39 114 PHE A O 1
ATOM 851 N N . LEU A 1 115 ? 37.665 50.544 31.663 1.00 23.06 115 LEU A N 1
ATOM 852 C CA . LEU A 1 115 ? 37.375 51.906 31.224 1.00 27.79 115 LEU A CA 1
ATOM 853 C C . LEU A 1 115 ? 35.954 52.339 31.555 1.00 27.88 115 LEU A C 1
ATOM 854 O O . LEU A 1 115 ? 34.994 51.903 30.918 1.00 30.59 115 LEU A O 1
ATOM 859 N N . GLU A 1 116 ? 35.823 53.204 32.549 1.00 28.17 116 GLU A N 1
ATOM 860 C CA . GLU A 1 116 ? 34.520 53.704 32.956 1.00 28.36 116 GLU A CA 1
ATOM 861 C C . GLU A 1 116 ? 34.177 54.906 32.076 1.00 29.34 116 GLU A C 1
ATOM 862 O O . GLU A 1 116 ? 34.802 55.969 32.158 1.00 28.12 116 GLU A O 1
ATOM 868 N N . ILE A 1 117 ? 33.187 54.709 31.220 1.00 22.79 117 ILE A N 1
ATOM 869 C CA . ILE A 1 117 ? 32.750 55.721 30.267 1.00 24.81 117 ILE A CA 1
ATOM 870 C C . ILE A 1 117 ? 31.440 56.363 30.697 1.00 27.37 117 ILE A C 1
ATOM 871 O O . ILE A 1 117 ? 30.388 55.703 30.752 1.00 24.86 117 ILE A O 1
ATOM 876 N N . TYR A 1 118 ? 31.490 57.657 30.976 1.00 28.21 118 TYR A N 1
ATOM 877 C CA . TYR A 1 118 ? 30.284 58.358 31.387 1.00 27.68 118 TYR A CA 1
ATOM 878 C C . TYR A 1 118 ? 29.519 58.913 30.189 1.00 28.09 118 TYR A C 1
ATOM 879 O O . TYR A 1 118 ? 29.980 59.837 29.510 1.00 28.04 118 TYR A O 1
ATOM 888 N N . VAL A 1 119 ? 28.350 58.323 29.937 1.00 26.54 119 VAL A N 1
ATOM 889 C CA . VAL A 1 119 ? 27.451 58.730 28.867 1.00 26.01 119 VAL A CA 1
ATOM 890 C C . VAL A 1 119 ? 26.545 59.758 29.555 1.00 26.80 119 VAL A C 1
ATOM 891 O O . VAL A 1 119 ? 25.614 59.417 30.289 1.00 26.46 119 VAL A O 1
ATOM 895 N N . LYS A 1 120 ? 26.841 61.021 29.288 1.00 27.95 120 LYS A N 1
ATOM 896 C CA . LYS A 1 120 ? 26.189 62.146 29.939 1.00 30.20 120 LYS A CA 1
ATOM 897 C C . LYS A 1 120 ? 24.962 62.759 29.288 1.00 29.61 120 LYS A C 1
ATOM 898 O O . LYS A 1 120 ? 25.008 63.224 28.140 1.00 32.72 120 LYS A O 1
ATOM 904 N N . ALA A 1 121 ? 23.882 62.764 30.065 1.00 27.76 121 ALA A N 1
ATOM 905 C CA . ALA A 1 121 ? 22.577 63.291 29.690 1.00 32.45 121 ALA A CA 1
ATOM 906 C C . ALA A 1 121 ? 21.808 63.617 30.980 1.00 33.41 121 ALA A C 1
ATOM 907 O O . ALA A 1 121 ? 21.767 62.811 31.897 1.00 36.46 121 ALA A O 1
ATOM 909 N N . SER A 1 122 ? 21.189 64.788 31.062 1.00 36.78 122 SER A N 1
ATOM 910 C CA . SER A 1 122 ? 20.455 65.125 32.271 1.00 32.40 122 SER A CA 1
ATOM 911 C C . SER A 1 122 ? 19.182 64.316 32.378 1.00 32.21 122 SER A C 1
ATOM 912 O O . SER A 1 122 ? 18.681 63.778 31.391 1.00 28.45 122 SER A O 1
ATOM 915 N N . LEU A 1 123 ? 18.663 64.246 33.599 1.00 32.75 123 LEU A N 1
ATOM 916 C CA . LEU A 1 123 ? 17.433 63.540 33.910 1.00 32.81 123 LEU A CA 1
ATOM 917 C C . LEU A 1 123 ? 16.259 64.117 33.113 1.00 30.74 123 LEU A C 1
ATOM 918 O O . LEU A 1 123 ? 15.469 63.384 32.540 1.00 32.57 123 LEU A O 1
ATOM 923 N N . GLU A 1 124 ? 16.136 65.438 33.105 1.00 30.21 124 GLU A N 1
ATOM 924 C CA . GLU A 1 124 ? 15.039 66.080 32.395 1.00 35.72 124 GLU A CA 1
ATOM 925 C C . GLU A 1 124 ? 15.193 65.824 30.917 1.00 38.07 124 GLU A C 1
ATOM 926 O O . GLU A 1 124 ? 14.210 65.711 30.195 1.00 33.26 124 GLU A O 1
ATOM 932 N N . GLU A 1 125 ? 16.444 65.746 30.467 1.00 35.43 125 GLU A N 1
ATOM 933 C CA . GLU A 1 125 ? 16.698 65.503 29.067 1.00 33.40 125 GLU A CA 1
ATOM 934 C C . GLU A 1 125 ? 16.279 64.106 28.647 1.00 32.31 125 GLU A C 1
ATOM 935 O O . GLU A 1 125 ? 15.662 63.960 27.602 1.00 38.16 125 GLU A O 1
ATOM 941 N N . VAL A 1 126 ? 16.587 63.072 29.429 1.00 33.27 126 VAL A N 1
ATOM 942 C CA . VAL A 1 126 ? 16.177 61.733 29.000 1.00 31.42 126 VAL A CA 1
ATOM 943 C C . VAL A 1 126 ? 14.660 61.572 29.096 1.00 30.24 126 VAL A C 1
ATOM 944 O O . VAL A 1 126 ? 14.069 60.832 28.323 1.00 30.69 126 VAL A O 1
ATOM 948 N N . ILE A 1 127 ? 14.027 62.278 30.025 1.00 30.40 127 ILE A N 1
ATOM 949 C CA . ILE A 1 127 ? 12.576 62.193 30.144 1.00 32.93 127 ILE A CA 1
ATOM 950 C C . ILE A 1 127 ? 11.947 62.882 28.913 1.00 36.60 127 ILE A C 1
ATOM 951 O O . ILE A 1 127 ? 11.086 62.319 28.233 1.00 36.48 127 ILE A O 1
ATOM 956 N N . ARG A 1 128 ? 12.417 64.091 28.628 1.00 33.41 128 ARG A N 1
ATOM 957 C CA . ARG A 1 128 ? 11.940 64.880 27.492 1.00 41.71 128 ARG A CA 1
ATOM 958 C C . ARG A 1 128 ? 12.111 64.122 26.164 1.00 37.79 128 ARG A C 1
ATOM 959 O O . ARG A 1 128 ? 11.276 64.205 25.264 1.00 40.34 128 ARG A O 1
ATOM 967 N N . ARG A 1 129 ? 13.197 63.380 26.046 1.00 39.90 129 ARG A N 1
ATOM 968 C CA . ARG A 1 129 ? 13.472 62.647 24.824 1.00 41.90 129 ARG A CA 1
ATOM 969 C C . ARG A 1 129 ? 12.431 61.609 24.468 1.00 42.83 129 ARG A C 1
ATOM 970 O O . ARG A 1 129 ? 12.073 61.466 23.296 1.00 46.02 129 ARG A O 1
ATOM 978 N N . ASP A 1 130 ? 11.947 60.891 25.476 1.00 33.46 130 ASP A N 1
ATOM 979 C CA . ASP A 1 130 ? 11.040 59.786 25.236 1.00 32.31 130 ASP A CA 1
ATOM 980 C C . ASP A 1 130 ? 9.725 59.733 26.007 1.00 39.68 130 ASP A C 1
ATOM 981 O O . ASP A 1 130 ? 9.516 58.836 26.845 1.00 32.09 130 ASP A O 1
ATOM 986 N N . PRO A 1 131 ? 8.810 60.676 25.714 1.00 41.94 131 PRO A N 1
ATOM 987 C CA . PRO A 1 131 ? 7.501 60.747 26.368 1.00 40.08 131 PRO A CA 1
ATOM 988 C C . PRO A 1 131 ? 6.778 59.409 26.251 1.00 39.01 131 PRO A C 1
ATOM 989 O O . PRO A 1 131 ? 6.357 58.814 27.249 1.00 41.42 131 PRO A O 1
ATOM 993 N N . LYS A 1 132 ? 6.652 58.934 25.018 1.00 39.11 132 LYS A N 1
ATOM 994 C CA . LYS A 1 132 ? 5.966 57.677 24.767 1.00 34.71 132 LYS A CA 1
ATOM 995 C C . LYS A 1 132 ? 6.464 56.570 25.672 1.00 37.53 132 LYS A C 1
ATOM 996 O O . LYS A 1 132 ? 5.667 55.818 26.231 1.00 31.09 132 LYS A O 1
ATOM 1002 N N . GLY A 1 133 ? 7.785 56.466 25.813 1.00 36.97 133 GLY A N 1
ATOM 1003 C CA . GLY A 1 133 ? 8.347 55.420 26.655 1.00 40.35 133 GLY A CA 1
ATOM 1004 C C . GLY A 1 133 ? 8.028 55.580 28.135 1.00 37.23 133 GLY A C 1
ATOM 1005 O O . GLY A 1 133 ? 7.786 54.599 28.841 1.00 40.94 133 GLY A O 1
ATOM 1006 N N . LEU A 1 134 ? 8.029 56.819 28.605 1.00 36.14 134 LEU A N 1
ATOM 1007 C CA . LEU A 1 134 ? 7.730 57.112 30.002 1.00 36.39 134 LEU A CA 1
ATOM 1008 C C . LEU A 1 134 ? 6.318 56.620 30.292 1.00 35.88 134 LEU A C 1
ATOM 1009 O O . LEU A 1 134 ? 6.086 55.893 31.242 1.00 35.10 134 LEU A O 1
ATOM 1014 N N . TYR A 1 135 ? 5.378 57.033 29.450 1.00 37.03 135 TYR A N 1
ATOM 1015 C CA . TYR A 1 135 ? 3.987 56.663 29.614 1.00 35.43 135 TYR A CA 1
ATOM 1016 C C . TYR A 1 135 ? 3.767 55.167 29.611 1.00 32.41 135 TYR A C 1
ATOM 1017 O O . TYR A 1 135 ? 3.022 54.642 30.437 1.00 30.62 135 TYR A O 1
ATOM 1026 N N . LYS A 1 136 ? 4.433 54.459 28.712 1.00 32.03 136 LYS A N 1
ATOM 1027 C CA . LYS A 1 136 ? 4.225 53.026 28.654 1.00 30.14 136 LYS A CA 1
ATOM 1028 C C . LYS A 1 136 ? 4.738 52.303 29.899 1.00 33.36 136 LYS A C 1
ATOM 1029 O O . LYS A 1 136 ? 4.096 51.387 30.393 1.00 29.21 136 LYS A O 1
ATOM 1035 N N . LYS A 1 137 ? 5.886 52.705 30.426 1.00 31.10 137 LYS A N 1
ATOM 1036 C CA . LYS A 1 137 ? 6.367 52.024 31.621 1.00 34.19 137 LYS A CA 1
ATOM 1037 C C . LYS A 1 137 ? 5.439 52.328 32.806 1.00 30.71 137 LYS A C 1
ATOM 1038 O O . LYS A 1 137 ? 5.152 51.455 33.627 1.00 31.60 137 LYS A O 1
ATOM 1044 N N . ALA A 1 138 ? 4.982 53.566 32.890 1.00 29.94 138 ALA A N 1
ATOM 1045 C CA . ALA A 1 138 ? 4.081 53.980 33.970 1.00 35.32 138 ALA A CA 1
ATOM 1046 C C . ALA A 1 138 ? 2.736 53.245 33.895 1.00 35.22 138 ALA A C 1
ATOM 1047 O O . ALA A 1 138 ? 2.250 52.694 34.883 1.00 35.42 138 ALA A O 1
ATOM 1049 N N . LEU A 1 139 ? 2.134 53.242 32.713 1.00 35.67 139 LEU A N 1
ATOM 1050 C CA . LEU A 1 139 ? 0.842 52.596 32.530 1.00 41.02 139 LEU A CA 1
ATOM 1051 C C . LEU A 1 139 ? 0.901 51.118 32.826 1.00 38.81 139 LEU A C 1
ATOM 1052 O O . LEU A 1 139 ? -0.020 50.573 33.431 1.00 46.84 139 LEU A O 1
ATOM 1057 N N . LYS A 1 140 ? 1.986 50.456 32.445 1.00 42.11 140 LYS A N 1
ATOM 1058 C CA . LYS A 1 140 ? 2.064 49.035 32.743 1.00 43.88 140 LYS A CA 1
ATOM 1059 C C . LYS A 1 140 ? 2.756 48.728 34.056 1.00 45.25 140 LYS A C 1
ATOM 1060 O O . LYS A 1 140 ? 3.078 47.575 34.347 1.00 46.30 140 LYS A O 1
ATOM 1066 N N . GLY A 1 141 ? 2.960 49.774 34.854 1.00 44.52 141 GLY A N 1
ATOM 1067 C CA . GLY A 1 141 ? 3.564 49.629 36.168 1.00 44.58 141 GLY A CA 1
ATOM 1068 C C . GLY A 1 141 ? 4.957 49.037 36.269 1.00 48.52 141 GLY A C 1
ATOM 1069 O O . GLY A 1 141 ? 5.342 48.535 37.324 1.00 47.85 141 GLY A O 1
ATOM 1070 N N . GLU A 1 142 ? 5.721 49.089 35.187 1.00 51.33 142 GLU A N 1
ATOM 1071 C CA . GLU A 1 142 ? 7.067 48.554 35.220 1.00 51.67 142 GLU A CA 1
ATOM 1072 C C . GLU A 1 142 ? 8.045 49.678 35.485 1.00 57.68 142 GLU A C 1
ATOM 1073 O O . GLU A 1 142 ? 8.975 49.906 34.729 1.00 59.14 142 GLU A O 1
ATOM 1079 N N . LEU A 1 143 ? 7.807 50.405 36.563 1.00 63.16 143 LEU A N 1
ATOM 1080 C CA . LEU A 1 143 ? 8.693 51.491 36.925 1.00 76.41 143 LEU A CA 1
ATOM 1081 C C . LEU A 1 143 ? 9.615 50.899 37.955 1.00 81.13 143 LEU A C 1
ATOM 1082 O O . LEU A 1 143 ? 9.962 49.720 37.859 1.00 83.33 143 LEU A O 1
ATOM 1087 N N . GLU A 1 144 ? 10.017 51.685 38.942 1.00 85.24 144 GLU A N 1
ATOM 1088 C CA . GLU A 1 144 ? 10.916 51.155 39.952 1.00 91.35 144 GLU A CA 1
ATOM 1089 C C . GLU A 1 144 ? 12.171 50.700 39.192 1.00 93.14 144 GLU A C 1
ATOM 1090 O O . GLU A 1 144 ? 13.196 50.354 39.781 1.00 92.49 144 GLU A O 1
ATOM 1096 N N . ASN A 1 145 ? 12.059 50.722 37.867 1.00 95.46 145 ASN A N 1
ATOM 1097 C CA . ASN A 1 145 ? 13.120 50.343 36.950 1.00 96.01 145 ASN A CA 1
ATOM 1098 C C . ASN A 1 145 ? 13.738 51.643 36.447 1.00 97.17 145 ASN A C 1
ATOM 1099 O O . ASN A 1 145 ? 14.955 51.740 36.274 1.00 97.86 145 ASN A O 1
ATOM 1104 N N . PHE A 1 146 ? 12.886 52.639 36.199 1.00 95.23 146 PHE A N 1
ATOM 1105 C CA . PHE A 1 146 ? 13.356 53.936 35.736 1.00 92.90 146 PHE A CA 1
ATOM 1106 C C . PHE A 1 146 ? 13.952 54.594 36.974 1.00 89.56 146 PHE A C 1
ATOM 1107 O O . PHE A 1 146 ? 13.328 55.430 37.635 1.00 89.11 146 PHE A O 1
ATOM 1115 N N . THR A 1 147 ? 15.174 54.171 37.273 1.00 84.28 147 THR A N 1
ATOM 1116 C CA . THR A 1 147 ? 15.936 54.619 38.423 1.00 77.06 147 THR A CA 1
ATOM 1117 C C . THR A 1 147 ? 16.332 56.086 38.401 1.00 71.23 147 THR A C 1
ATOM 1118 O O . THR A 1 147 ? 16.858 56.594 39.391 1.00 71.12 147 THR A O 1
ATOM 1122 N N . GLY A 1 148 ? 16.095 56.765 37.283 1.00 63.59 148 GLY A N 1
ATOM 1123 C CA . GLY A 1 148 ? 16.444 58.170 37.204 1.00 57.29 148 GLY A CA 1
ATOM 1124 C C . GLY A 1 148 ? 15.878 58.942 38.389 1.00 61.29 148 GLY A C 1
ATOM 1125 O O . GLY A 1 148 ? 16.461 59.925 38.846 1.00 59.64 148 GLY A O 1
ATOM 1126 N N . ILE A 1 149 ? 14.738 58.478 38.895 1.00 58.93 149 ILE A N 1
ATOM 1127 C CA . ILE A 1 149 ? 14.074 59.112 40.027 1.00 55.15 149 ILE A CA 1
ATOM 1128 C C . ILE A 1 149 ? 14.166 58.223 41.263 1.00 54.35 149 ILE A C 1
ATOM 1129 O O . ILE A 1 149 ? 14.519 58.677 42.352 1.00 52.24 149 ILE A O 1
ATOM 1134 N N . THR A 1 150 ? 13.856 56.947 41.066 1.00 53.76 150 THR A N 1
ATOM 1135 C CA . THR A 1 150 ? 13.874 55.950 42.124 1.00 54.13 150 THR A CA 1
ATOM 1136 C C . THR A 1 150 ? 15.253 55.724 42.739 1.00 53.71 150 THR A C 1
ATOM 1137 O O . THR A 1 150 ? 15.361 55.164 43.830 1.00 54.50 150 THR A O 1
ATOM 1141 N N . ASP A 1 151 ? 16.305 56.148 42.043 1.00 50.30 151 ASP A N 1
ATOM 1142 C CA . ASP A 1 151 ? 17.671 55.968 42.536 1.00 50.59 151 ASP A CA 1
ATOM 1143 C C . ASP A 1 151 ? 18.592 57.010 41.933 1.00 49.91 151 ASP A C 1
ATOM 1144 O O . ASP A 1 151 ? 19.352 56.715 41.012 1.00 55.20 151 ASP A O 1
ATOM 1149 N N . PRO A 1 152 ? 18.565 58.235 42.470 1.00 48.49 152 PRO A N 1
ATOM 1150 C CA . PRO A 1 152 ? 19.414 59.307 41.946 1.00 45.01 152 PRO A CA 1
ATOM 1151 C C . PRO A 1 152 ? 20.782 58.829 41.446 1.00 43.77 152 PRO A C 1
ATOM 1152 O O . PRO A 1 152 ? 21.550 58.192 42.169 1.00 40.92 152 PRO A O 1
ATOM 1156 N N . TYR A 1 153 ? 21.060 59.139 40.184 1.00 38.48 153 TYR A N 1
ATOM 1157 C CA . TYR A 1 153 ? 22.300 58.739 39.538 1.00 34.03 153 TYR A CA 1
ATOM 1158 C C . TYR A 1 153 ? 23.509 59.475 40.095 1.00 37.01 153 TYR A C 1
ATOM 1159 O O . TYR A 1 153 ? 23.489 60.691 40.233 1.00 37.21 153 TYR A O 1
ATOM 1168 N N . GLU A 1 154 ? 24.574 58.736 40.377 1.00 30.70 154 GLU A N 1
ATOM 1169 C CA . GLU A 1 154 ? 25.801 59.326 40.899 1.00 36.97 154 GLU A CA 1
ATOM 1170 C C . GLU A 1 154 ? 26.880 59.278 39.827 1.00 34.00 154 GLU A C 1
ATOM 1171 O O . GLU A 1 154 ? 27.457 58.215 39.561 1.00 37.80 154 GLU A O 1
ATOM 1177 N N . PRO A 1 155 ? 27.183 60.428 39.206 1.00 30.01 155 PRO A N 1
ATOM 1178 C CA . PRO A 1 155 ? 28.204 60.452 38.155 1.00 33.02 155 PRO A CA 1
ATOM 1179 C C . PRO A 1 155 ? 29.561 59.950 38.628 1.00 33.94 155 PRO A C 1
ATOM 1180 O O . PRO A 1 155 ? 29.890 60.068 39.799 1.00 35.37 155 PRO A O 1
ATOM 1184 N N . PRO A 1 156 ? 30.361 59.363 37.721 1.00 36.17 156 PRO A N 1
ATOM 1185 C CA . PRO A 1 156 ? 31.687 58.865 38.106 1.00 35.40 156 PRO A CA 1
ATOM 1186 C C . PRO A 1 156 ? 32.566 60.055 38.506 1.00 37.66 156 PRO A C 1
ATOM 1187 O O . PRO A 1 156 ? 32.504 61.110 37.868 1.00 31.04 156 PRO A O 1
ATOM 1191 N N . GLU A 1 157 ? 33.359 59.889 39.562 1.00 38.69 157 GLU A N 1
ATOM 1192 C CA . GLU A 1 157 ? 34.264 60.945 40.023 1.00 46.97 157 GLU A CA 1
ATOM 1193 C C . GLU A 1 157 ? 35.342 61.188 38.965 1.00 48.85 157 GLU A C 1
ATOM 1194 O O . GLU A 1 157 ? 35.604 62.329 38.553 1.00 49.46 157 GLU A O 1
ATOM 1200 N N . ASN A 1 158 ? 35.972 60.100 38.537 1.00 46.74 158 ASN A N 1
ATOM 1201 C CA . ASN A 1 158 ? 37.024 60.183 37.541 1.00 48.49 158 ASN A CA 1
ATOM 1202 C C . ASN A 1 158 ? 36.866 59.121 36.469 1.00 42.53 158 ASN A C 1
ATOM 1203 O O . ASN A 1 158 ? 37.498 58.073 36.523 1.00 39.65 158 ASN A O 1
ATOM 1208 N N . PRO A 1 159 ? 35.998 59.382 35.480 1.00 34.73 159 PRO A N 1
ATOM 1209 C CA . PRO A 1 159 ? 35.752 58.444 34.382 1.00 30.96 159 PRO A CA 1
ATOM 1210 C C . PRO A 1 159 ? 36.913 58.452 33.401 1.00 32.51 159 PRO A C 1
ATOM 1211 O O . PRO A 1 159 ? 37.682 59.397 33.348 1.00 28.00 159 PRO A O 1
ATOM 1215 N N . GLN A 1 160 ? 37.055 57.403 32.616 1.00 30.22 160 GLN A N 1
ATOM 1216 C CA . GLN A 1 160 ? 38.145 57.419 31.666 1.00 31.12 160 GLN A CA 1
ATOM 1217 C C . GLN A 1 160 ? 37.748 58.251 30.457 1.00 30.70 160 GLN A C 1
ATOM 1218 O O . GLN A 1 160 ? 38.594 58.622 29.637 1.00 26.35 160 GLN A O 1
ATOM 1224 N N . LEU A 1 161 ? 36.464 58.587 30.352 1.00 24.50 161 LEU A N 1
ATOM 1225 C CA . LEU A 1 161 ? 36.039 59.396 29.216 1.00 24.70 161 LEU A CA 1
ATOM 1226 C C . LEU A 1 161 ? 34.600 59.833 29.444 1.00 23.72 161 LEU A C 1
ATOM 1227 O O . LEU A 1 161 ? 33.832 59.113 30.064 1.00 24.57 161 LEU A O 1
ATOM 1232 N N . VAL A 1 162 ? 34.240 60.994 28.919 1.00 22.10 162 VAL A N 1
ATOM 1233 C CA . VAL A 1 162 ? 32.882 61.522 29.044 1.00 29.53 162 VAL A CA 1
ATOM 1234 C C . VAL A 1 162 ? 32.298 61.685 27.653 1.00 30.07 162 VAL A C 1
ATOM 1235 O O . VAL A 1 162 ? 32.915 62.297 26.785 1.00 30.94 162 VAL A O 1
ATOM 1239 N N . LEU A 1 163 ? 31.124 61.113 27.420 1.00 27.07 163 LEU A N 1
ATOM 1240 C CA . LEU A 1 163 ? 30.488 61.254 26.110 1.00 28.90 163 LEU A CA 1
ATOM 1241 C C . LEU A 1 163 ? 29.247 62.125 26.316 1.00 28.82 163 LEU A C 1
ATOM 1242 O O . LEU A 1 163 ? 28.232 61.675 26.871 1.00 30.91 163 LEU A O 1
ATOM 1247 N N . ASP A 1 164 ? 29.337 63.384 25.892 1.00 27.92 164 ASP A N 1
ATOM 1248 C CA . ASP A 1 164 ? 28.215 64.304 26.051 1.00 31.10 164 ASP A CA 1
ATOM 1249 C C . ASP A 1 164 ? 27.200 64.057 24.946 1.00 34.10 164 ASP A C 1
ATOM 1250 O O . ASP A 1 164 ? 27.409 64.471 23.800 1.00 34.70 164 ASP A O 1
ATOM 1255 N N . THR A 1 165 ? 26.099 63.390 25.281 1.00 34.29 165 THR A N 1
ATOM 1256 C CA . THR A 1 165 ? 25.086 63.091 24.281 1.00 33.15 165 THR A CA 1
ATOM 1257 C C . THR A 1 165 ? 24.158 64.271 23.967 1.00 34.60 165 THR A C 1
ATOM 1258 O O . THR A 1 165 ? 23.253 64.144 23.152 1.00 33.29 165 THR A O 1
ATOM 1262 N N . GLU A 1 166 ? 24.370 65.415 24.611 1.00 36.57 166 GLU A N 1
ATOM 1263 C CA . GLU A 1 166 ? 23.522 66.570 24.326 1.00 40.05 166 GLU A CA 1
ATOM 1264 C C . GLU A 1 166 ? 24.230 67.530 23.376 1.00 38.97 166 GLU A C 1
ATOM 1265 O O . GLU A 1 166 ? 23.600 68.140 22.505 1.00 41.80 166 GLU A O 1
ATOM 1271 N N . SER A 1 167 ? 25.547 67.626 23.525 1.00 37.86 167 SER A N 1
ATOM 1272 C CA . SER A 1 167 ? 26.367 68.503 22.701 1.00 40.88 167 SER A CA 1
ATOM 1273 C C . SER A 1 167 ? 26.811 67.842 21.412 1.00 39.16 167 SER A C 1
ATOM 1274 O O . SER A 1 167 ? 26.891 68.493 20.374 1.00 40.29 167 SER A O 1
ATOM 1277 N N . ASN A 1 168 ? 27.112 66.548 21.477 1.00 37.94 168 ASN A N 1
ATOM 1278 C CA . ASN A 1 168 ? 27.610 65.836 20.302 1.00 35.84 168 ASN A CA 1
ATOM 1279 C C . ASN A 1 168 ? 26.716 64.758 19.748 1.00 36.65 168 ASN A C 1
ATOM 1280 O O . ASN A 1 168 ? 25.861 64.221 20.455 1.00 30.85 168 ASN A O 1
ATOM 1285 N N . THR A 1 169 ? 26.945 64.432 18.479 1.00 29.48 169 THR A N 1
ATOM 1286 C CA . THR A 1 169 ? 26.178 63.403 17.797 1.00 31.43 169 THR A CA 1
ATOM 1287 C C . THR A 1 169 ? 26.689 62.015 18.217 1.00 31.09 169 THR A C 1
ATOM 1288 O O . THR A 1 169 ? 27.751 61.893 18.832 1.00 26.58 169 THR A O 1
ATOM 1292 N N . ILE A 1 170 ? 25.932 60.980 17.873 1.00 27.49 170 ILE A N 1
ATOM 1293 C CA . ILE A 1 170 ? 26.332 59.620 18.201 1.00 33.39 170 ILE A CA 1
ATOM 1294 C C . ILE A 1 170 ? 27.606 59.270 17.440 1.00 34.31 170 ILE A C 1
ATOM 1295 O O . ILE A 1 170 ? 28.449 58.564 17.973 1.00 34.84 170 ILE A O 1
ATOM 1300 N N . GLU A 1 171 ? 27.729 59.758 16.201 1.00 29.49 171 GLU A N 1
ATOM 1301 C CA . GLU A 1 171 ? 28.894 59.486 15.354 1.00 34.32 171 GLU A CA 1
ATOM 1302 C C . GLU A 1 171 ? 30.158 60.040 15.982 1.00 33.64 171 GLU A C 1
ATOM 1303 O O . GLU A 1 171 ? 31.199 59.388 16.012 1.00 31.58 171 GLU A O 1
ATOM 1309 N N . HIS A 1 172 ? 30.059 61.266 16.467 1.00 32.09 172 HIS A N 1
ATOM 1310 C CA . HIS A 1 172 ? 31.185 61.887 17.105 1.00 30.04 172 HIS A CA 1
ATOM 1311 C C . HIS A 1 172 ? 31.554 61.077 18.341 1.00 28.62 172 HIS A C 1
ATOM 1312 O O . HIS A 1 172 ? 32.726 60.769 18.562 1.00 33.59 172 HIS A O 1
ATOM 1319 N N . ASN A 1 173 ? 30.555 60.702 19.138 1.00 26.05 173 ASN A N 1
ATOM 1320 C CA . ASN A 1 173 ? 30.853 59.958 20.361 1.00 23.79 173 ASN A CA 1
ATOM 1321 C C . ASN A 1 173 ? 31.374 58.552 20.184 1.00 26.67 173 ASN A C 1
ATOM 1322 O O . ASN A 1 173 ? 32.277 58.116 20.920 1.00 22.83 173 ASN A O 1
ATOM 1327 N N . VAL A 1 174 ? 30.802 57.812 19.237 1.00 24.81 174 VAL A N 1
ATOM 1328 C CA . VAL A 1 174 ? 31.282 56.458 19.009 1.00 24.96 174 VAL A CA 1
ATOM 1329 C C . VAL A 1 174 ? 32.765 56.530 18.598 1.00 31.65 174 VAL A C 1
ATOM 1330 O O . VAL A 1 174 ? 33.613 55.742 19.045 1.00 31.56 174 VAL A O 1
ATOM 1334 N N . SER A 1 175 ? 33.054 57.496 17.735 1.00 27.27 175 SER A N 1
ATOM 1335 C CA . SER A 1 175 ? 34.388 57.713 17.219 1.00 33.24 175 SER A CA 1
ATOM 1336 C C . SER A 1 175 ? 35.352 58.121 18.323 1.00 28.56 175 SER A C 1
ATOM 1337 O O . SER A 1 175 ? 36.510 57.730 18.317 1.00 32.61 175 SER A O 1
ATOM 1340 N N . TYR A 1 176 ? 34.867 58.906 19.277 1.00 28.70 176 TYR A N 1
ATOM 1341 C CA . TYR A 1 176 ? 35.713 59.361 20.377 1.00 28.25 176 TYR A CA 1
ATOM 1342 C C . TYR A 1 176 ? 36.047 58.193 21.294 1.00 30.24 176 TYR A C 1
ATOM 1343 O O . TYR A 1 176 ? 37.179 58.076 21.758 1.00 27.87 176 TYR A O 1
ATOM 1352 N N . LEU A 1 177 ? 35.064 57.324 21.545 1.00 27.90 177 LEU A N 1
ATOM 1353 C CA . LEU A 1 177 ? 35.248 56.149 22.421 1.00 26.60 177 LEU A CA 1
ATOM 1354 C C . LEU A 1 177 ? 36.163 55.139 21.745 1.00 26.88 177 LEU A C 1
ATOM 1355 O O . LEU A 1 177 ? 36.994 54.498 22.383 1.00 28.64 177 LEU A O 1
ATOM 1360 N N . TYR A 1 178 ? 35.971 54.989 20.441 1.00 26.62 178 TYR A N 1
ATOM 1361 C CA . TYR A 1 178 ? 36.776 54.078 19.647 1.00 27.30 178 TYR A CA 1
ATOM 1362 C C . TYR A 1 178 ? 38.251 54.455 19.721 1.00 27.30 178 TYR A C 1
ATOM 1363 O O . TYR A 1 178 ? 39.098 53.577 19.778 1.00 32.05 178 TYR A O 1
ATOM 1372 N N . SER A 1 179 ? 38.567 55.750 19.727 1.00 31.34 179 SER A N 1
ATOM 1373 C CA . SER A 1 179 ? 39.973 56.179 19.794 1.00 29.34 179 SER A CA 1
ATOM 1374 C C . SER A 1 179 ? 40.619 55.801 21.122 1.00 32.43 179 SER A C 1
ATOM 1375 O O . SER A 1 179 ? 41.784 55.395 21.152 1.00 29.41 179 SER A O 1
ATOM 1378 N N . LEU A 1 180 ? 39.865 55.930 22.217 1.00 29.67 180 LEU A N 1
ATOM 1379 C CA . LEU A 1 180 ? 40.367 55.575 23.554 1.00 31.36 180 LEU A CA 1
ATOM 1380 C C . LEU A 1 180 ? 40.598 54.055 23.578 1.00 31.36 180 LEU A C 1
ATOM 1381 O O . LEU A 1 180 ? 41.660 53.576 23.993 1.00 29.66 180 LEU A O 1
ATOM 1386 N N . VAL A 1 181 ? 39.604 53.296 23.123 1.00 29.11 181 VAL A N 1
ATOM 1387 C CA . VAL A 1 181 ? 39.727 51.838 23.106 1.00 26.09 181 VAL A CA 1
ATOM 1388 C C . VAL A 1 181 ? 40.957 51.400 22.302 1.00 32.82 181 VAL A C 1
ATOM 1389 O O . VAL A 1 181 ? 41.763 50.599 22.772 1.00 29.93 181 VAL A O 1
ATOM 1393 N N . LYS A 1 182 ? 41.093 51.921 21.085 1.00 28.75 182 LYS A N 1
ATOM 1394 C CA . LYS A 1 182 ? 42.229 51.546 20.246 1.00 37.79 182 LYS A CA 1
ATOM 1395 C C . LYS A 1 182 ? 43.550 51.988 20.869 1.00 34.78 182 LYS A C 1
ATOM 1396 O O . LYS A 1 182 ? 44.576 51.341 20.693 1.00 32.38 182 LYS A O 1
ATOM 1402 N N . ALA A 1 183 ? 43.519 53.083 21.613 1.00 37.14 183 ALA A N 1
ATOM 1403 C CA . ALA A 1 183 ? 44.738 53.563 22.240 1.00 36.43 183 ALA A CA 1
ATOM 1404 C C . ALA A 1 183 ? 45.161 52.612 23.339 1.00 39.73 183 ALA A C 1
ATOM 1405 O O . ALA A 1 183 ? 46.345 52.456 23.609 1.00 44.24 183 ALA A O 1
ATOM 1407 N N . VAL A 1 184 ? 44.194 51.960 23.965 1.00 36.28 184 VAL A N 1
ATOM 1408 C CA . VAL A 1 184 ? 44.496 51.049 25.060 1.00 32.72 184 VAL A CA 1
ATOM 1409 C C . VAL A 1 184 ? 44.834 49.611 24.649 1.00 36.65 184 VAL A C 1
ATOM 1410 O O . VAL A 1 184 ? 45.748 49.004 25.214 1.00 40.84 184 VAL A O 1
ATOM 1414 N N . ILE A 1 185 ? 44.110 49.058 23.677 1.00 38.44 185 ILE A N 1
ATOM 1415 C CA . ILE A 1 185 ? 44.355 47.681 23.278 1.00 41.79 185 ILE A CA 1
ATOM 1416 C C . ILE A 1 185 ? 45.561 47.583 22.370 1.00 48.88 185 ILE A C 1
ATOM 1417 O O . ILE A 1 185 ? 45.905 46.499 21.912 1.00 50.29 185 ILE A O 1
ATOM 1422 N N . GLU A 1 186 ? 46.178 48.736 22.121 1.00 55.54 186 GLU A N 1
ATOM 1423 C CA . GLU A 1 186 ? 47.374 48.870 21.286 1.00 64.26 186 GLU A CA 1
ATOM 1424 C C . GLU A 1 186 ? 47.054 49.205 19.840 1.00 65.87 186 GLU A C 1
ATOM 1425 O O . GLU A 1 186 ? 47.717 50.121 19.308 1.00 63.47 186 GLU A O 1
ATOM 1432 N N . LYS B 1 8 ? 47.540 29.014 21.290 1.00 59.59 8 LYS B N 1
ATOM 1433 C CA . LYS B 1 8 ? 46.782 28.620 20.062 1.00 59.98 8 LYS B CA 1
ATOM 1434 C C . LYS B 1 8 ? 45.592 29.563 19.921 1.00 57.86 8 LYS B C 1
ATOM 1435 O O . LYS B 1 8 ? 45.121 30.120 20.910 1.00 53.30 8 LYS B O 1
ATOM 1441 N N . CYS B 1 9 ? 45.106 29.752 18.701 1.00 55.18 9 CYS B N 1
ATOM 1442 C CA . CYS B 1 9 ? 43.986 30.658 18.507 1.00 59.42 9 CYS B CA 1
ATOM 1443 C C . CYS B 1 9 ? 42.875 30.028 17.688 1.00 56.36 9 CYS B C 1
ATOM 1444 O O . CYS B 1 9 ? 42.763 30.267 16.486 1.00 61.48 9 CYS B O 1
ATOM 1447 N N . ILE B 1 10 ? 42.037 29.232 18.338 1.00 50.97 10 ILE B N 1
ATOM 1448 C CA . ILE B 1 10 ? 40.959 28.576 17.620 1.00 43.50 10 ILE B CA 1
ATOM 1449 C C . ILE B 1 10 ? 39.699 29.433 17.548 1.00 43.12 10 ILE B C 1
ATOM 1450 O O . ILE B 1 10 ? 39.369 30.167 18.481 1.00 40.78 10 ILE B O 1
ATOM 1455 N N . GLU B 1 11 ? 39.012 29.345 16.415 1.00 37.35 11 GLU B N 1
ATOM 1456 C CA . GLU B 1 11 ? 37.795 30.099 16.189 1.00 40.93 11 GLU B CA 1
ATOM 1457 C C . GLU B 1 11 ? 36.758 29.844 17.276 1.00 37.46 11 GLU B C 1
ATOM 1458 O O . GLU B 1 11 ? 36.318 30.770 17.951 1.00 34.97 11 GLU B O 1
ATOM 1464 N N . LYS B 1 12 ? 36.398 28.576 17.445 1.00 34.70 12 LYS B N 1
ATOM 1465 C CA . LYS B 1 12 ? 35.377 28.154 18.400 1.00 34.43 12 LYS B CA 1
ATOM 1466 C C . LYS B 1 12 ? 35.859 27.106 19.391 1.00 31.06 12 LYS B C 1
ATOM 1467 O O . LYS B 1 12 ? 36.578 26.194 19.017 1.00 36.91 12 LYS B O 1
ATOM 1473 N N . GLY B 1 13 ? 35.435 27.223 20.646 1.00 26.76 13 GLY B N 1
ATOM 1474 C CA . GLY B 1 13 ? 35.833 26.256 21.649 1.00 24.51 13 GLY B CA 1
ATOM 1475 C C . GLY B 1 13 ? 34.735 25.216 21.838 1.00 30.79 13 GLY B C 1
ATOM 1476 O O . GLY B 1 13 ? 33.931 24.983 20.946 1.00 22.86 13 GLY B O 1
ATOM 1477 N N . ILE B 1 14 ? 34.678 24.602 23.009 1.00 23.45 14 ILE B N 1
ATOM 1478 C CA . ILE B 1 14 ? 33.679 23.580 23.265 1.00 22.87 14 ILE B CA 1
ATOM 1479 C C . ILE B 1 14 ? 33.291 23.647 24.726 1.00 23.11 14 ILE B C 1
ATOM 1480 O O . ILE B 1 14 ? 33.935 24.319 25.527 1.00 23.38 14 ILE B O 1
ATOM 1485 N N . VAL B 1 15 ? 32.219 22.957 25.067 1.00 22.38 15 VAL B N 1
ATOM 1486 C CA . VAL B 1 15 ? 31.786 22.919 26.442 1.00 22.07 15 VAL B CA 1
ATOM 1487 C C . VAL B 1 15 ? 31.836 21.457 26.875 1.00 25.27 15 VAL B C 1
ATOM 1488 O O . VAL B 1 15 ? 31.217 20.577 26.253 1.00 22.92 15 VAL B O 1
ATOM 1492 N N . VAL B 1 16 ? 32.609 21.190 27.918 1.00 24.67 16 VAL B N 1
ATOM 1493 C CA . VAL B 1 16 ? 32.705 19.838 28.431 1.00 24.88 16 VAL B CA 1
ATOM 1494 C C . VAL B 1 16 ? 31.896 19.813 29.720 1.00 27.58 16 VAL B C 1
ATOM 1495 O O . VAL B 1 16 ? 32.251 20.482 30.685 1.00 23.45 16 VAL B O 1
ATOM 1499 N N . TRP B 1 17 ? 30.815 19.038 29.740 1.00 22.87 17 TRP B N 1
ATOM 1500 C CA . TRP B 1 17 ? 29.972 18.999 30.921 1.00 25.18 17 TRP B CA 1
ATOM 1501 C C . TRP B 1 17 ? 30.077 17.714 31.745 1.00 26.97 17 TRP B C 1
ATOM 1502 O O . TRP B 1 17 ? 29.573 16.653 31.357 1.00 23.96 17 TRP B O 1
ATOM 1513 N N . LEU B 1 18 ? 30.731 17.839 32.895 1.00 23.86 18 LEU B N 1
ATOM 1514 C CA . LEU B 1 18 ? 30.912 16.716 33.799 1.00 22.95 18 LEU B CA 1
ATOM 1515 C C . LEU B 1 18 ? 29.731 16.688 34.767 1.00 26.41 18 LEU B C 1
ATOM 1516 O O . LEU B 1 18 ? 29.534 17.629 35.537 1.00 25.36 18 LEU B O 1
ATOM 1521 N N . THR B 1 19 ? 28.945 15.618 34.719 1.00 26.19 19 THR B N 1
ATOM 1522 C CA . THR B 1 19 ? 27.797 15.466 35.608 1.00 26.49 19 THR B CA 1
ATOM 1523 C C . THR B 1 19 ? 28.008 14.162 36.363 1.00 29.69 19 THR B C 1
ATOM 1524 O O . THR B 1 19 ? 28.541 13.185 35.800 1.00 23.87 19 THR B O 1
ATOM 1528 N N . GLY B 1 20 ? 27.600 14.149 37.632 1.00 31.44 20 GLY B N 1
ATOM 1529 C CA . GLY B 1 20 ? 27.788 12.973 38.476 1.00 29.51 20 GLY B CA 1
ATOM 1530 C C . GLY B 1 20 ? 27.655 13.290 39.961 1.00 34.79 20 GLY B C 1
ATOM 1531 O O . GLY B 1 20 ? 27.764 14.447 40.368 1.00 32.51 20 GLY B O 1
ATOM 1532 N N . LEU B 1 21 ? 27.441 12.256 40.776 1.00 37.27 21 LEU B N 1
ATOM 1533 C CA . LEU B 1 21 ? 27.264 12.410 42.226 1.00 38.03 21 LEU B CA 1
ATOM 1534 C C . LEU B 1 21 ? 28.396 13.169 42.902 1.00 36.47 21 LEU B C 1
ATOM 1535 O O . LEU B 1 21 ? 29.514 13.163 42.416 1.00 39.76 21 LEU B O 1
ATOM 1540 N N . PRO B 1 22 ? 28.111 13.846 44.032 1.00 36.42 22 PRO B N 1
ATOM 1541 C CA . PRO B 1 22 ? 29.170 14.567 44.740 1.00 39.21 22 PRO B CA 1
ATOM 1542 C C . PRO B 1 22 ? 30.100 13.443 45.223 1.00 33.37 22 PRO B C 1
ATOM 1543 O O . PRO B 1 22 ? 29.636 12.378 45.608 1.00 34.30 22 PRO B O 1
ATOM 1547 N N . GLY B 1 23 ? 31.401 13.658 45.208 1.00 36.77 23 GLY B N 1
ATOM 1548 C CA . GLY B 1 23 ? 32.281 12.585 45.621 1.00 35.78 23 GLY B CA 1
ATOM 1549 C C . GLY B 1 23 ? 32.715 11.684 44.473 1.00 37.83 23 GLY B C 1
ATOM 1550 O O . GLY B 1 23 ? 33.620 10.874 44.653 1.00 30.13 23 GLY B O 1
ATOM 1551 N N . SER B 1 24 ? 32.098 11.808 43.296 1.00 36.76 24 SER B N 1
ATOM 1552 C CA . SER B 1 24 ? 32.502 10.963 42.171 1.00 33.38 24 SER B CA 1
ATOM 1553 C C . SER B 1 24 ? 33.860 11.378 41.613 1.00 35.29 24 SER B C 1
ATOM 1554 O O . SER B 1 24 ? 34.410 10.711 40.737 1.00 39.23 24 SER B O 1
ATOM 1557 N N . GLY B 1 25 ? 34.402 12.484 42.114 1.00 34.87 25 GLY B N 1
ATOM 1558 C CA . GLY B 1 25 ? 35.695 12.944 41.629 1.00 37.92 25 GLY B CA 1
ATOM 1559 C C . GLY B 1 25 ? 35.683 13.763 40.339 1.00 34.52 25 GLY B C 1
ATOM 1560 O O . GLY B 1 25 ? 36.674 13.815 39.624 1.00 35.82 25 GLY B O 1
ATOM 1561 N N . LYS B 1 26 ? 34.565 14.412 40.055 1.00 34.74 26 LYS B N 1
ATOM 1562 C CA . LYS B 1 26 ? 34.409 15.236 38.859 1.00 35.25 26 LYS B CA 1
ATOM 1563 C C . LYS B 1 26 ? 35.426 16.364 38.702 1.00 36.52 26 LYS B C 1
ATOM 1564 O O . LYS B 1 26 ? 36.007 16.527 37.631 1.00 34.99 26 LYS B O 1
ATOM 1570 N N . THR B 1 27 ? 35.631 17.142 39.764 1.00 38.80 27 THR B N 1
ATOM 1571 C CA . THR B 1 27 ? 36.546 18.281 39.714 1.00 39.16 27 THR B CA 1
ATOM 1572 C C . THR B 1 27 ? 37.998 17.918 39.474 1.00 40.25 27 THR B C 1
ATOM 1573 O O . THR B 1 27 ? 38.722 18.628 38.780 1.00 38.29 27 THR B O 1
ATOM 1577 N N . THR B 1 28 ? 38.439 16.809 40.038 1.00 37.61 28 THR B N 1
ATOM 1578 C CA . THR B 1 28 ? 39.821 16.414 39.843 1.00 38.24 28 THR B CA 1
ATOM 1579 C C . THR B 1 28 ? 40.017 16.046 38.379 1.00 35.28 28 THR B C 1
ATOM 1580 O O . THR B 1 28 ? 41.051 16.337 37.789 1.00 33.50 28 THR B O 1
ATOM 1584 N N . ILE B 1 29 ? 39.020 15.400 37.790 1.00 34.33 29 ILE B N 1
ATOM 1585 C CA . ILE B 1 29 ? 39.116 15.042 36.383 1.00 31.30 29 ILE B CA 1
ATOM 1586 C C . ILE B 1 29 ? 39.159 16.346 35.574 1.00 28.59 29 ILE B C 1
ATOM 1587 O O . ILE B 1 29 ? 40.018 16.529 34.712 1.00 28.28 29 ILE B O 1
ATOM 1592 N N . ALA B 1 30 ? 38.243 17.254 35.883 1.00 24.24 30 ALA B N 1
ATOM 1593 C CA . ALA B 1 30 ? 38.182 18.548 35.204 1.00 28.74 30 ALA B CA 1
ATOM 1594 C C . ALA B 1 30 ? 39.514 19.262 35.320 1.00 33.35 30 ALA B C 1
ATOM 1595 O O . ALA B 1 30 ? 40.052 19.779 34.340 1.00 25.65 30 ALA B O 1
ATOM 1597 N N . THR B 1 31 ? 40.049 19.284 36.538 1.00 36.20 31 THR B N 1
ATOM 1598 C CA . THR B 1 31 ? 41.321 19.948 36.809 1.00 34.58 31 THR B CA 1
ATOM 1599 C C . THR B 1 31 ? 42.493 19.366 36.036 1.00 29.70 31 THR B C 1
ATOM 1600 O O . THR B 1 31 ? 43.324 20.088 35.487 1.00 33.07 31 THR B O 1
ATOM 1604 N N . ARG B 1 32 ? 42.575 18.049 35.991 1.00 29.75 32 ARG B N 1
ATOM 1605 C CA . ARG B 1 32 ? 43.669 17.445 35.268 1.00 29.60 32 ARG B CA 1
ATOM 1606 C C . ARG B 1 32 ? 43.503 17.654 33.780 1.00 30.40 32 ARG B C 1
ATOM 1607 O O . ARG B 1 32 ? 44.486 17.857 33.073 1.00 31.40 32 ARG B O 1
ATOM 1615 N N . LEU B 1 33 ? 42.266 17.604 33.295 1.00 26.27 33 LEU B N 1
ATOM 1616 C CA . LEU B 1 33 ? 42.041 17.811 31.869 1.00 26.49 33 LEU B CA 1
ATOM 1617 C C . LEU B 1 33 ? 42.524 19.212 31.488 1.00 27.04 33 LEU B C 1
ATOM 1618 O O . LEU B 1 33 ? 43.229 19.395 30.488 1.00 28.57 33 LEU B O 1
ATOM 1623 N N . ALA B 1 34 ? 42.157 20.198 32.301 1.00 29.06 34 ALA B N 1
ATOM 1624 C CA . ALA B 1 34 ? 42.526 21.591 32.044 1.00 30.81 34 ALA B CA 1
ATOM 1625 C C . ALA B 1 34 ? 44.050 21.790 31.966 1.00 25.99 34 ALA B C 1
ATOM 1626 O O . ALA B 1 34 ? 44.554 22.521 31.109 1.00 30.09 34 ALA B O 1
ATOM 1628 N N . ASP B 1 35 ? 44.773 21.138 32.867 1.00 31.39 35 ASP B N 1
ATOM 1629 C CA . ASP B 1 35 ? 46.236 21.236 32.907 1.00 32.89 35 ASP B CA 1
ATOM 1630 C C . ASP B 1 35 ? 46.825 20.741 31.593 1.00 33.54 35 ASP B C 1
ATOM 1631 O O . ASP B 1 35 ? 47.686 21.386 31.006 1.00 33.79 35 ASP B O 1
ATOM 1636 N N . LEU B 1 36 ? 46.338 19.600 31.117 1.00 30.31 36 LEU B N 1
ATOM 1637 C CA . LEU B 1 36 ? 46.813 19.049 29.858 1.00 32.16 36 LEU B CA 1
ATOM 1638 C C . LEU B 1 36 ? 46.582 20.008 28.695 1.00 32.73 36 LEU B C 1
ATOM 1639 O O . LEU B 1 36 ? 47.462 20.259 27.890 1.00 33.87 36 LEU B O 1
ATOM 1644 N N . LEU B 1 37 ? 45.369 20.522 28.582 1.00 34.82 37 LEU B N 1
ATOM 1645 C CA . LEU B 1 37 ? 45.057 21.416 27.485 1.00 29.38 37 LEU B CA 1
ATOM 1646 C C . LEU B 1 37 ? 45.798 22.746 27.571 1.00 26.51 37 LEU B C 1
ATOM 1647 O O . LEU B 1 37 ? 46.223 23.290 26.552 1.00 31.75 37 LEU B O 1
ATOM 1652 N N . GLN B 1 38 ? 45.956 23.270 28.780 1.00 29.76 38 GLN B N 1
ATOM 1653 C CA . GLN B 1 38 ? 46.665 24.536 28.931 1.00 36.65 38 GLN B CA 1
ATOM 1654 C C . GLN B 1 38 ? 48.129 24.357 28.525 1.00 39.08 38 GLN B C 1
ATOM 1655 O O . GLN B 1 38 ? 48.681 25.197 27.809 1.00 40.74 38 GLN B O 1
ATOM 1661 N N . LYS B 1 39 ? 48.734 23.243 28.946 1.00 40.97 39 LYS B N 1
ATOM 1662 C CA . LYS B 1 39 ? 50.127 22.941 28.605 1.00 41.27 39 LYS B CA 1
ATOM 1663 C C . LYS B 1 39 ? 50.321 22.912 27.099 1.00 39.62 39 LYS B C 1
ATOM 1664 O O . LYS B 1 39 ? 51.420 23.147 26.603 1.00 41.42 39 LYS B O 1
ATOM 1670 N N . GLU B 1 40 ? 49.251 22.628 26.367 1.00 35.59 40 GLU B N 1
ATOM 1671 C CA . GLU B 1 40 ? 49.329 22.577 24.914 1.00 34.76 40 GLU B CA 1
ATOM 1672 C C . GLU B 1 40 ? 49.023 23.917 24.266 1.00 31.69 40 GLU B C 1
ATOM 1673 O O . GLU B 1 40 ? 49.054 24.047 23.050 1.00 36.18 40 GLU B O 1
ATOM 1679 N N . GLY B 1 41 ? 48.719 24.915 25.083 1.00 36.08 41 GLY B N 1
ATOM 1680 C CA . GLY B 1 41 ? 48.464 26.245 24.548 1.00 38.25 41 GLY B CA 1
ATOM 1681 C C . GLY B 1 41 ? 47.018 26.661 24.359 1.00 36.35 41 GLY B C 1
ATOM 1682 O O . GLY B 1 41 ? 46.751 27.708 23.784 1.00 36.38 41 GLY B O 1
ATOM 1683 N N . TYR B 1 42 ? 46.084 25.849 24.834 1.00 31.67 42 TYR B N 1
ATOM 1684 C CA . TYR B 1 42 ? 44.671 26.171 24.698 1.00 28.56 42 TYR B CA 1
ATOM 1685 C C . TYR B 1 42 ? 44.178 27.095 25.807 1.00 26.71 42 TYR B C 1
ATOM 1686 O O . TYR B 1 42 ? 44.636 27.010 26.947 1.00 30.18 42 TYR B O 1
ATOM 1695 N N . ARG B 1 43 ? 43.241 27.971 25.461 1.00 25.57 43 ARG B N 1
ATOM 1696 C CA . ARG B 1 43 ? 42.595 28.864 26.437 1.00 29.14 43 ARG B CA 1
ATOM 1697 C C . ARG B 1 43 ? 41.600 27.933 27.117 1.00 24.90 43 ARG B C 1
ATOM 1698 O O . ARG B 1 43 ? 40.801 27.311 26.438 1.00 26.56 43 ARG B O 1
ATOM 1706 N N . VAL B 1 44 ? 41.650 27.826 28.443 1.00 28.81 44 VAL B N 1
ATOM 1707 C CA . VAL B 1 44 ? 40.756 26.934 29.165 1.00 22.01 44 VAL B CA 1
ATOM 1708 C C . VAL B 1 44 ? 40.171 27.580 30.394 1.00 29.94 44 VAL B C 1
ATOM 1709 O O . VAL B 1 44 ? 40.839 28.347 31.078 1.00 29.28 44 VAL B O 1
ATOM 1713 N N . GLU B 1 45 ? 38.908 27.282 30.669 1.00 21.96 45 GLU B N 1
ATOM 1714 C CA . GLU B 1 45 ? 38.286 27.769 31.888 1.00 22.68 45 GLU B CA 1
ATOM 1715 C C . GLU B 1 45 ? 37.530 26.600 32.485 1.00 29.05 45 GLU B C 1
ATOM 1716 O O . GLU B 1 45 ? 36.815 25.872 31.773 1.00 23.48 45 GLU B O 1
ATOM 1722 N N . VAL B 1 46 ? 37.732 26.396 33.782 1.00 22.54 46 VAL B N 1
ATOM 1723 C CA . VAL B 1 46 ? 37.039 25.369 34.533 1.00 24.08 46 VAL B CA 1
ATOM 1724 C C . VAL B 1 46 ? 35.977 26.122 35.360 1.00 27.59 46 VAL B C 1
ATOM 1725 O O . VAL B 1 46 ? 36.306 27.088 36.036 1.00 26.18 46 VAL B O 1
ATOM 1729 N N . LEU B 1 47 ? 34.709 25.714 35.278 1.00 24.35 47 LEU B N 1
ATOM 1730 C CA . LEU B 1 47 ? 33.658 26.357 36.054 1.00 25.11 47 LEU B CA 1
ATOM 1731 C C . LEU B 1 47 ? 33.079 25.270 36.946 1.00 31.71 47 LEU B C 1
ATOM 1732 O O . LEU B 1 47 ? 32.714 24.204 36.460 1.00 32.72 47 LEU B O 1
ATOM 1737 N N . ASP B 1 48 ? 33.017 25.518 38.251 1.00 33.16 48 ASP B N 1
ATOM 1738 C CA . ASP B 1 48 ? 32.456 24.532 39.179 1.00 35.52 48 ASP B CA 1
ATOM 1739 C C . ASP B 1 48 ? 31.618 25.243 40.230 1.00 34.94 48 ASP B C 1
ATOM 1740 O O . ASP B 1 48 ? 31.611 26.468 40.281 1.00 31.94 48 ASP B O 1
ATOM 1745 N N . GLY B 1 49 ? 30.903 24.476 41.050 1.00 33.75 49 GLY B N 1
ATOM 1746 C CA . GLY B 1 49 ? 30.071 25.063 42.091 1.00 39.31 49 GLY B CA 1
ATOM 1747 C C . GLY B 1 49 ? 30.832 25.906 43.109 1.00 40.59 49 GLY B C 1
ATOM 1748 O O . GLY B 1 49 ? 30.356 26.958 43.528 1.00 41.25 49 GLY B O 1
ATOM 1749 N N . ASP B 1 50 ? 32.012 25.451 43.515 1.00 38.25 50 ASP B N 1
ATOM 1750 C CA . ASP B 1 50 ? 32.816 26.202 44.473 1.00 46.61 50 ASP B CA 1
ATOM 1751 C C . ASP B 1 50 ? 33.061 27.613 43.945 1.00 46.09 50 ASP B C 1
ATOM 1752 O O . ASP B 1 50 ? 32.883 28.596 44.659 1.00 44.70 50 ASP B O 1
ATOM 1757 N N . TRP B 1 51 ? 33.494 27.698 42.692 1.00 37.71 51 TRP B N 1
ATOM 1758 C CA . TRP B 1 51 ? 33.752 28.978 42.066 1.00 33.54 51 TRP B CA 1
ATOM 1759 C C . TRP B 1 51 ? 32.462 29.789 42.000 1.00 31.77 51 TRP B C 1
ATOM 1760 O O . TRP B 1 51 ? 32.402 30.924 42.457 1.00 33.98 51 TRP B O 1
ATOM 1771 N N . ALA B 1 52 ? 31.422 29.192 41.433 1.00 28.37 52 ALA B N 1
ATOM 1772 C CA . ALA B 1 52 ? 30.139 29.864 41.268 1.00 27.24 52 ALA B CA 1
ATOM 1773 C C . ALA B 1 52 ? 29.522 30.443 42.548 1.00 37.74 52 ALA B C 1
ATOM 1774 O O . ALA B 1 52 ? 29.043 31.596 42.566 1.00 34.94 52 ALA B O 1
ATOM 1776 N N . ARG B 1 53 ? 29.516 29.642 43.614 1.00 40.60 53 ARG B N 1
ATOM 1777 C CA . ARG B 1 53 ? 28.945 30.064 44.892 1.00 43.49 53 ARG B CA 1
ATOM 1778 C C . ARG B 1 53 ? 29.441 31.426 45.388 1.00 37.25 53 ARG B C 1
ATOM 1779 O O . ARG B 1 53 ? 28.700 32.172 46.019 1.00 48.63 53 ARG B O 1
ATOM 1787 N N . THR B 1 54 ? 30.689 31.750 45.101 1.00 33.80 54 THR B N 1
ATOM 1788 C CA . THR B 1 54 ? 31.256 33.012 45.538 1.00 37.12 54 THR B CA 1
ATOM 1789 C C . THR B 1 54 ? 31.251 34.102 44.456 1.00 43.74 54 THR B C 1
ATOM 1790 O O . THR B 1 54 ? 31.529 35.265 44.749 1.00 44.29 54 THR B O 1
ATOM 1794 N N . THR B 1 55 ? 30.922 33.743 43.218 1.00 38.12 55 THR B N 1
ATOM 1795 C CA . THR B 1 55 ? 30.961 34.719 42.139 1.00 35.97 55 THR B CA 1
ATOM 1796 C C . THR B 1 55 ? 29.658 35.021 41.396 1.00 34.44 55 THR B C 1
ATOM 1797 O O . THR B 1 55 ? 28.968 35.987 41.719 1.00 39.70 55 THR B O 1
ATOM 1801 N N . VAL B 1 56 ? 29.316 34.192 40.414 1.00 29.22 56 VAL B N 1
ATOM 1802 C CA . VAL B 1 56 ? 28.123 34.442 39.616 1.00 32.98 56 VAL B CA 1
ATOM 1803 C C . VAL B 1 56 ? 26.854 33.880 40.207 1.00 33.12 56 VAL B C 1
ATOM 1804 O O . VAL B 1 56 ? 25.755 34.326 39.888 1.00 29.40 56 VAL B O 1
ATOM 1808 N N . SER B 1 57 ? 26.988 32.905 41.089 1.00 39.67 57 SER B N 1
ATOM 1809 C CA . SER B 1 57 ? 25.796 32.338 41.675 1.00 37.67 57 SER B CA 1
ATOM 1810 C C . SER B 1 57 ? 25.715 32.554 43.158 1.00 40.45 57 SER B C 1
ATOM 1811 O O . SER B 1 57 ? 24.983 31.860 43.851 1.00 45.37 57 SER B O 1
ATOM 1814 N N . GLU B 1 58 ? 26.458 33.534 43.645 1.00 41.89 58 GLU B N 1
ATOM 1815 C CA . GLU B 1 58 ? 26.428 33.838 45.059 1.00 47.49 58 GLU B CA 1
ATOM 1816 C C . GLU B 1 58 ? 25.030 34.320 45.441 1.00 52.25 58 GLU B C 1
ATOM 1817 O O . GLU B 1 58 ? 24.476 35.236 44.821 1.00 47.96 58 GLU B O 1
ATOM 1823 N N . GLY B 1 59 ? 24.443 33.693 46.454 1.00 54.89 59 GLY B N 1
ATOM 1824 C CA . GLY B 1 59 ? 23.116 34.107 46.861 1.00 59.73 59 GLY B CA 1
ATOM 1825 C C . GLY B 1 59 ? 22.180 32.947 47.092 1.00 63.62 59 GLY B C 1
ATOM 1826 O O . GLY B 1 59 ? 21.024 32.966 46.663 1.00 62.28 59 GLY B O 1
ATOM 1827 N N . ALA B 1 60 ? 22.697 31.935 47.780 1.00 69.86 60 ALA B N 1
ATOM 1828 C CA . ALA B 1 60 ? 21.948 30.735 48.126 1.00 71.66 60 ALA B CA 1
ATOM 1829 C C . ALA B 1 60 ? 20.915 30.319 47.088 1.00 73.11 60 ALA B C 1
ATOM 1830 O O . ALA B 1 60 ? 21.027 30.634 45.901 1.00 73.88 60 ALA B O 1
ATOM 1832 N N . GLY B 1 61 ? 19.901 29.605 47.558 1.00 74.57 61 GLY B N 1
ATOM 1833 C CA . GLY B 1 61 ? 18.861 29.128 46.673 1.00 75.75 61 GLY B CA 1
ATOM 1834 C C . GLY B 1 61 ? 19.121 27.673 46.350 1.00 74.97 61 GLY B C 1
ATOM 1835 O O . GLY B 1 61 ? 20.103 27.339 45.679 1.00 74.66 61 GLY B O 1
ATOM 1836 N N . PHE B 1 62 ? 18.251 26.799 46.840 1.00 71.03 62 PHE B N 1
ATOM 1837 C CA . PHE B 1 62 ? 18.402 25.380 46.586 1.00 67.62 62 PHE B CA 1
ATOM 1838 C C . PHE B 1 62 ? 17.114 24.800 46.060 1.00 64.61 62 PHE B C 1
ATOM 1839 O O . PHE B 1 62 ? 17.008 23.606 45.792 1.00 63.26 62 PHE B O 1
ATOM 1847 N N . THR B 1 63 ? 16.132 25.674 45.904 1.00 63.10 63 THR B N 1
ATOM 1848 C CA . THR B 1 63 ? 14.854 25.286 45.340 1.00 62.47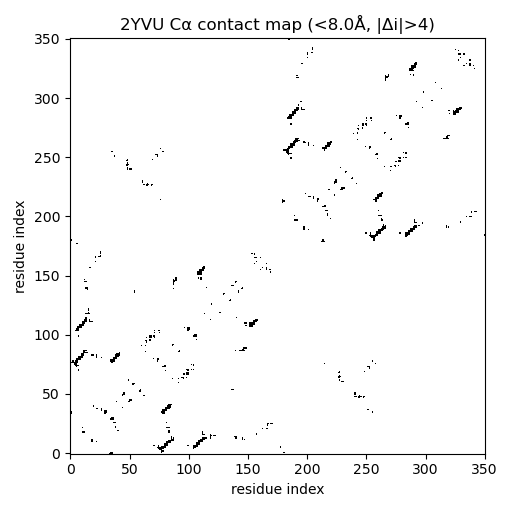 63 THR B CA 1
ATOM 1849 C C . THR B 1 63 ? 15.200 24.833 43.926 1.00 63.96 63 THR B C 1
ATOM 1850 O O . THR B 1 63 ? 16.190 25.290 43.356 1.00 62.67 63 THR B O 1
ATOM 1854 N N . ARG B 1 64 ? 14.410 23.943 43.348 1.00 60.91 64 ARG B N 1
ATOM 1855 C CA . ARG B 1 64 ? 14.721 23.502 42.000 1.00 62.32 64 ARG B CA 1
ATOM 1856 C C . ARG B 1 64 ? 14.643 24.670 41.017 1.00 60.83 64 ARG B C 1
ATOM 1857 O O . ARG B 1 64 ? 15.331 24.684 39.997 1.00 58.67 64 ARG B O 1
ATOM 1865 N N . GLU B 1 65 ? 13.809 25.655 41.330 1.00 59.92 65 GLU B N 1
ATOM 1866 C CA . GLU B 1 65 ? 13.666 26.830 40.470 1.00 58.53 65 GLU B CA 1
ATOM 1867 C C . GLU B 1 65 ? 14.988 27.587 40.458 1.00 51.47 65 GLU B C 1
ATOM 1868 O O . GLU B 1 65 ? 15.446 28.052 39.417 1.00 54.68 65 GLU B O 1
ATOM 1874 N N . GLU B 1 66 ? 15.581 27.716 41.636 1.00 46.62 66 GLU B N 1
ATOM 1875 C CA . GLU B 1 66 ? 16.848 28.399 41.813 1.00 45.79 66 GLU B CA 1
ATOM 1876 C C . GLU B 1 66 ? 18.003 27.680 41.115 1.00 48.52 66 GLU B C 1
ATOM 1877 O O . GLU B 1 66 ? 18.768 28.300 40.375 1.00 43.89 66 GLU B O 1
ATOM 1883 N N . ARG B 1 67 ? 18.140 26.380 41.365 1.00 42.96 67 ARG B N 1
ATOM 1884 C CA . ARG B 1 67 ? 19.235 25.624 40.771 1.00 44.24 67 ARG B CA 1
ATOM 1885 C C . ARG B 1 67 ? 19.127 25.657 39.265 1.00 38.40 67 ARG B C 1
ATOM 1886 O O . ARG B 1 67 ? 20.131 25.636 38.553 1.00 38.46 67 ARG B O 1
ATOM 1894 N N . LEU B 1 68 ? 17.896 25.702 38.784 1.00 34.94 68 LEU B N 1
ATOM 1895 C CA . LEU B 1 68 ? 17.662 25.751 37.362 1.00 37.72 68 LEU B CA 1
ATOM 1896 C C . LEU B 1 68 ? 18.133 27.111 36.815 1.00 38.55 68 LEU B C 1
ATOM 1897 O O . LEU B 1 68 ? 18.728 27.194 35.736 1.00 33.41 68 LEU B O 1
ATOM 1902 N N . ARG B 1 69 ? 17.865 28.173 37.564 1.00 41.05 69 ARG B N 1
ATOM 1903 C CA . ARG B 1 69 ? 18.286 29.502 37.151 1.00 39.56 69 ARG B CA 1
ATOM 1904 C C . ARG B 1 69 ? 19.808 29.551 37.175 1.00 33.37 69 ARG B C 1
ATOM 1905 O O . ARG B 1 69 ? 20.435 30.168 36.319 1.00 32.76 69 ARG B O 1
ATOM 1913 N N . HIS B 1 70 ? 20.396 28.880 38.152 1.00 27.16 70 HIS B N 1
ATOM 1914 C CA . HIS B 1 70 ? 21.848 28.822 38.286 1.00 27.07 70 HIS B CA 1
ATOM 1915 C C . HIS B 1 70 ? 22.460 28.071 37.094 1.00 31.54 70 HIS B C 1
ATOM 1916 O O . HIS B 1 70 ? 23.439 28.529 36.491 1.00 32.35 70 HIS B O 1
ATOM 1923 N N . LEU B 1 71 ? 21.868 26.938 36.724 1.00 26.07 71 LEU B N 1
ATOM 1924 C CA . LEU B 1 71 ? 22.402 26.153 35.622 1.00 23.74 71 LEU B CA 1
ATOM 1925 C C . LEU B 1 71 ? 22.253 26.850 34.260 1.00 26.86 71 LEU B C 1
ATOM 1926 O O . LEU B 1 71 ? 23.114 26.719 33.400 1.00 28.19 71 LEU B O 1
ATOM 1931 N N . LYS B 1 72 ? 21.172 27.593 34.073 1.00 26.25 72 LYS B N 1
ATOM 1932 C CA . LYS B 1 72 ? 20.950 28.303 32.819 1.00 31.51 72 LYS B CA 1
ATOM 1933 C C . LYS B 1 72 ? 21.975 29.419 32.693 1.00 25.79 72 LYS B C 1
ATOM 1934 O O . LYS B 1 72 ? 22.446 29.737 31.593 1.00 25.53 72 LYS B O 1
ATOM 1940 N N . ARG B 1 73 ? 22.308 30.015 33.828 1.00 23.83 73 ARG B N 1
ATOM 1941 C CA . ARG B 1 73 ? 23.293 31.080 33.870 1.00 31.04 73 ARG B CA 1
ATOM 1942 C C . ARG B 1 73 ? 24.675 30.522 33.482 1.00 28.62 73 ARG B C 1
ATOM 1943 O O . ARG B 1 73 ? 25.416 31.132 32.698 1.00 27.56 73 ARG B O 1
ATOM 1951 N N . ILE B 1 74 ? 25.019 29.366 34.044 1.00 25.43 74 ILE B N 1
ATOM 1952 C CA . ILE B 1 74 ? 26.281 28.730 33.740 1.00 22.76 74 ILE B CA 1
ATOM 1953 C C . ILE B 1 74 ? 26.314 28.427 32.249 1.00 21.56 74 ILE B C 1
ATOM 1954 O O . ILE B 1 74 ? 27.303 28.675 31.567 1.00 25.40 74 ILE B O 1
ATOM 1959 N N . ALA B 1 75 ? 25.216 27.880 31.744 1.00 22.17 75 ALA B N 1
ATOM 1960 C CA . ALA B 1 75 ? 25.148 27.504 30.345 1.00 21.97 75 ALA B CA 1
ATOM 1961 C C . ALA B 1 75 ? 25.452 28.691 29.479 1.00 23.15 75 ALA B C 1
ATOM 1962 O O . ALA B 1 75 ? 26.198 28.578 28.511 1.00 26.45 75 ALA B O 1
ATOM 1964 N N . TRP B 1 76 ? 24.861 29.833 29.819 1.00 27.58 76 TRP B N 1
ATOM 1965 C CA . TRP B 1 76 ? 25.076 31.041 29.042 1.00 26.51 76 TRP B CA 1
ATOM 1966 C C . TRP B 1 76 ? 26.513 31.561 29.133 1.00 24.60 76 TRP B C 1
ATOM 1967 O O . TRP B 1 76 ? 27.068 32.051 28.143 1.00 22.48 76 TRP B O 1
ATOM 1978 N N . ILE B 1 77 ? 27.124 31.420 30.305 1.00 22.10 77 ILE B N 1
ATOM 1979 C CA . ILE B 1 77 ? 28.512 31.839 30.492 1.00 22.66 77 ILE B CA 1
ATOM 1980 C C . ILE B 1 77 ? 29.447 30.933 29.680 1.00 23.20 77 ILE B C 1
ATOM 1981 O O . ILE B 1 77 ? 30.381 31.416 29.053 1.00 18.98 77 ILE B O 1
ATOM 1986 N N . ALA B 1 78 ? 29.195 29.623 29.697 1.00 21.13 78 ALA B N 1
ATOM 1987 C CA . ALA B 1 78 ? 30.006 28.687 28.914 1.00 18.65 78 ALA B CA 1
ATOM 1988 C C . ALA B 1 78 ? 29.833 28.996 27.418 1.00 21.49 78 ALA B C 1
ATOM 1989 O O . ALA B 1 78 ? 30.797 28.961 26.654 1.00 22.84 78 ALA B O 1
ATOM 1991 N N . ARG B 1 79 ? 28.606 29.309 27.007 1.00 23.33 79 ARG B N 1
ATOM 1992 C CA . ARG B 1 79 ? 28.335 29.655 25.602 1.00 24.42 79 ARG B CA 1
ATOM 1993 C C . ARG B 1 79 ? 29.146 30.900 25.164 1.00 19.63 79 ARG B C 1
ATOM 1994 O O . ARG B 1 79 ? 29.742 30.896 24.102 1.00 19.13 79 ARG B O 1
ATOM 2002 N N . LEU B 1 80 ? 29.160 31.966 25.973 1.00 21.77 80 LEU B N 1
ATOM 2003 C CA . LEU B 1 80 ? 29.937 33.160 25.614 1.00 22.85 80 LEU B CA 1
ATOM 2004 C C . LEU B 1 80 ? 31.437 32.833 25.528 1.00 22.30 80 LEU B C 1
ATOM 2005 O O . LEU B 1 80 ? 32.108 33.197 24.576 1.00 24.90 80 LEU B O 1
ATOM 2010 N N . LEU B 1 81 ? 31.971 32.145 26.522 1.00 23.94 81 LEU B N 1
ATOM 2011 C CA . LEU B 1 81 ? 33.387 31.801 26.463 1.00 21.21 81 LEU B CA 1
ATOM 2012 C C . LEU B 1 81 ? 33.733 30.913 25.257 1.00 25.77 81 LEU B C 1
ATOM 2013 O O . LEU B 1 81 ? 34.648 31.225 24.483 1.00 22.77 81 LEU B O 1
ATOM 2018 N N . ALA B 1 82 ? 33.005 29.815 25.071 1.00 20.60 82 ALA B N 1
ATOM 2019 C CA . ALA B 1 82 ? 33.320 28.930 23.956 1.00 22.46 82 ALA B CA 1
ATOM 2020 C C . ALA B 1 82 ? 33.181 29.618 22.578 1.00 28.25 82 ALA B C 1
ATOM 2021 O O . ALA B 1 82 ? 33.978 29.363 21.663 1.00 27.36 82 ALA B O 1
ATOM 2023 N N . ARG B 1 83 ? 32.199 30.503 22.420 1.00 26.91 83 ARG B N 1
ATOM 2024 C CA . ARG B 1 83 ? 32.048 31.149 21.128 1.00 26.49 83 ARG B CA 1
ATOM 2025 C C . ARG B 1 83 ? 33.185 32.122 20.897 1.00 29.37 83 ARG B C 1
ATOM 2026 O O . ARG B 1 83 ? 33.352 32.639 19.796 1.00 26.66 83 ARG B O 1
ATOM 2034 N N . ASN B 1 84 ? 33.976 32.368 21.933 1.00 19.07 84 ASN B N 1
ATOM 2035 C CA . ASN B 1 84 ? 35.118 33.238 21.769 1.00 25.09 84 ASN B CA 1
ATOM 2036 C C . ASN B 1 84 ? 36.425 32.461 21.812 1.00 24.34 84 ASN B C 1
ATOM 2037 O O . ASN B 1 84 ? 37.485 32.996 22.151 1.00 27.05 84 ASN B O 1
ATOM 2042 N N . GLY B 1 85 ? 36.334 31.177 21.482 1.00 24.80 85 GLY B N 1
ATOM 2043 C CA . GLY B 1 85 ? 37.516 30.347 21.393 1.00 24.07 85 GLY B CA 1
ATOM 2044 C C . GLY B 1 85 ? 37.982 29.567 22.596 1.00 26.44 85 GLY B C 1
ATOM 2045 O O . GLY B 1 85 ? 38.997 28.901 22.522 1.00 29.45 85 GLY B O 1
ATOM 2046 N N . VAL B 1 86 ? 37.247 29.624 23.692 1.00 25.62 86 VAL B N 1
ATOM 2047 C CA . VAL B 1 86 ? 37.660 28.929 24.915 1.00 21.44 86 VAL B CA 1
ATOM 2048 C C . VAL B 1 86 ? 37.085 27.512 25.076 1.00 24.08 86 VAL B C 1
ATOM 2049 O O . VAL B 1 86 ? 35.968 27.236 24.656 1.00 22.67 86 VAL B O 1
ATOM 2053 N N . ILE B 1 87 ? 37.885 26.623 25.661 1.00 25.52 87 ILE B N 1
ATOM 2054 C CA . ILE B 1 87 ? 37.470 25.263 25.963 1.00 23.57 87 ILE B CA 1
ATOM 2055 C C . ILE B 1 87 ? 36.963 25.409 27.391 1.00 26.03 87 ILE B C 1
ATOM 2056 O O . ILE B 1 87 ? 37.730 25.678 28.319 1.00 28.46 87 ILE B O 1
ATOM 2061 N N . VAL B 1 88 ? 35.660 25.275 27.559 1.00 25.82 88 VAL B N 1
ATOM 2062 C CA . VAL B 1 88 ? 35.060 25.442 28.869 1.00 19.79 88 VAL B CA 1
ATOM 2063 C C . VAL B 1 88 ? 34.734 24.088 29.501 1.00 25.03 88 VAL B C 1
ATOM 2064 O O . VAL B 1 88 ? 33.966 23.295 28.954 1.00 21.34 88 VAL B O 1
ATOM 2068 N N . ILE B 1 89 ? 35.316 23.846 30.666 1.00 25.10 89 ILE B N 1
ATOM 2069 C CA . ILE B 1 89 ? 35.110 22.591 31.391 1.00 24.84 89 ILE B CA 1
ATOM 2070 C C . ILE B 1 89 ? 34.269 22.903 32.613 1.00 25.54 89 ILE B C 1
ATOM 2071 O O . ILE B 1 89 ? 34.708 23.635 33.499 1.00 22.36 89 ILE B O 1
ATOM 2076 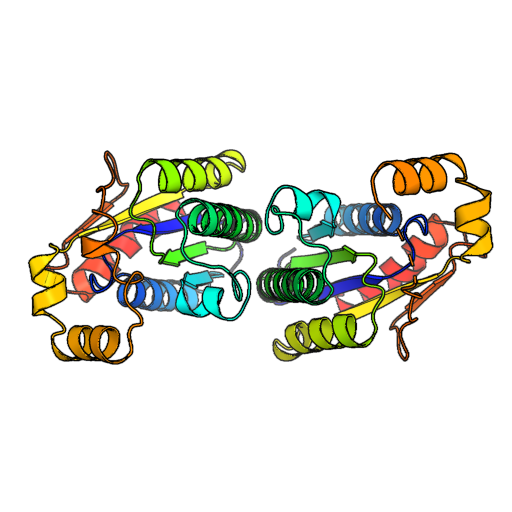N N . CYS B 1 90 ? 33.059 22.346 32.641 1.00 26.84 90 CYS B N 1
ATOM 2077 C CA . CYS B 1 90 ? 32.110 22.563 33.731 1.00 20.07 90 CYS B CA 1
ATOM 2078 C C . CYS B 1 90 ? 31.932 21.314 34.585 1.00 24.90 90 CYS B C 1
ATOM 2079 O O . CYS B 1 90 ? 31.709 20.226 34.067 1.00 26.98 90 CYS B O 1
ATOM 2082 N N . SER B 1 91 ? 32.009 21.485 35.898 1.00 24.29 91 SER B N 1
ATOM 2083 C CA . SER B 1 91 ? 31.833 20.383 36.821 1.00 27.16 91 SER B CA 1
ATOM 2084 C C . SER B 1 91 ? 30.712 20.789 37.768 1.00 29.05 91 SER B C 1
ATOM 2085 O O . SER B 1 91 ? 30.867 21.682 38.593 1.00 26.41 91 SER B O 1
ATOM 2088 N N . PHE B 1 92 ? 29.571 20.144 37.617 1.00 27.60 92 PHE B N 1
ATOM 2089 C CA . PHE B 1 92 ? 28.406 20.446 38.422 1.00 35.25 92 PHE B CA 1
ATOM 2090 C C . PHE B 1 92 ? 27.666 19.119 38.557 1.00 37.27 92 PHE B C 1
ATOM 2091 O O . PHE B 1 92 ? 27.541 18.355 37.585 1.00 30.35 92 PHE B O 1
ATOM 2099 N N . VAL B 1 93 ? 27.198 18.829 39.764 1.00 33.87 93 VAL B N 1
ATOM 2100 C CA . VAL B 1 93 ? 26.498 17.572 39.986 1.00 33.10 93 VAL B CA 1
ATOM 2101 C C . VAL B 1 93 ? 25.407 17.458 38.954 1.00 30.33 93 VAL B C 1
ATOM 2102 O O . VAL B 1 93 ? 25.277 16.417 38.325 1.00 28.79 93 VAL B O 1
ATOM 2106 N N . SER B 1 94 ? 24.661 18.556 38.786 1.00 29.52 94 SER B N 1
ATOM 2107 C CA . SER B 1 94 ? 23.545 18.669 37.850 1.00 27.02 94 SER B CA 1
ATOM 2108 C C . SER B 1 94 ? 22.817 17.338 37.716 1.00 31.71 94 SER B C 1
ATOM 2109 O O . SER B 1 94 ? 22.779 16.739 36.641 1.00 31.58 94 SER B O 1
ATOM 2112 N N . PRO B 1 95 ? 22.171 16.888 38.808 1.00 34.09 95 PRO B N 1
ATOM 2113 C CA . PRO B 1 95 ? 21.421 15.626 38.901 1.00 31.21 95 PRO B CA 1
ATOM 2114 C C . PRO B 1 95 ? 20.212 15.417 38.001 1.00 32.29 95 PRO B C 1
ATOM 2115 O O . PRO B 1 95 ? 19.861 14.283 37.699 1.00 36.00 95 PRO B O 1
ATOM 2119 N N . TYR B 1 96 ? 19.569 16.492 37.562 1.00 32.05 96 TYR B N 1
ATOM 2120 C CA . TYR B 1 96 ? 18.360 16.363 36.746 1.00 33.31 96 TYR B CA 1
ATOM 2121 C C . TYR B 1 96 ? 18.590 16.401 35.253 1.00 35.74 96 TYR B C 1
ATOM 2122 O O . TYR B 1 96 ? 19.223 17.323 34.739 1.00 29.97 96 TYR B O 1
ATOM 2131 N N . LYS B 1 97 ? 18.039 15.397 34.576 1.00 27.12 97 LYS B N 1
ATOM 2132 C CA . LYS B 1 97 ? 18.175 15.210 33.150 1.00 28.75 97 LYS B CA 1
ATOM 2133 C C . LYS B 1 97 ? 17.609 16.395 32.361 1.00 34.57 97 LYS B C 1
ATOM 2134 O O . LYS B 1 97 ? 18.245 16.893 31.426 1.00 27.64 97 LYS B O 1
ATOM 2140 N N . GLN B 1 98 ? 16.418 16.845 32.745 1.00 29.86 98 GLN B N 1
ATOM 2141 C CA . GLN B 1 98 ? 15.772 17.967 32.082 1.00 31.11 98 GLN B CA 1
ATOM 2142 C C . GLN B 1 98 ? 16.630 19.239 32.216 1.00 29.84 98 GLN B C 1
ATOM 2143 O O . GLN B 1 98 ? 16.805 19.988 31.255 1.00 29.24 98 GLN B O 1
ATOM 2149 N N . ALA B 1 99 ? 17.177 19.475 33.401 1.00 28.38 99 ALA B N 1
ATOM 2150 C CA . ALA B 1 99 ? 18.019 20.640 33.613 1.00 27.96 99 ALA B CA 1
ATOM 2151 C C . ALA B 1 99 ? 19.225 20.540 32.673 1.00 30.27 99 ALA B C 1
ATOM 2152 O O . ALA B 1 99 ? 19.507 21.467 31.931 1.00 30.33 99 ALA B O 1
ATOM 2154 N N . ARG B 1 100 ? 19.932 19.413 32.703 1.00 25.74 100 ARG B N 1
ATOM 2155 C CA . ARG B 1 100 ? 21.075 19.239 31.829 1.00 26.48 100 ARG B CA 1
ATOM 2156 C C . ARG B 1 100 ? 20.689 19.398 30.360 1.00 29.52 100 ARG B C 1
ATOM 2157 O O . ARG B 1 100 ? 21.456 19.969 29.575 1.00 26.41 100 ARG B O 1
ATOM 2165 N N . ASN B 1 101 ? 19.507 18.908 29.976 1.00 27.90 101 ASN B N 1
ATOM 2166 C CA . ASN B 1 101 ? 19.091 19.014 28.565 1.00 31.78 101 ASN B CA 1
ATOM 2167 C C . ASN B 1 101 ? 18.845 20.468 28.172 1.00 28.35 101 ASN B C 1
ATOM 2168 O O . ASN B 1 101 ? 19.000 20.849 27.017 1.00 26.44 101 ASN B O 1
ATOM 2173 N N . MET B 1 102 ? 18.443 21.271 29.144 1.00 27.54 102 MET B N 1
ATOM 2174 C CA . MET B 1 102 ? 18.206 22.678 28.895 1.00 34.80 102 MET B CA 1
ATOM 2175 C C . MET B 1 102 ? 19.566 23.369 28.703 1.00 33.01 102 MET B C 1
ATOM 2176 O O . MET B 1 102 ? 19.716 24.235 27.849 1.00 29.07 102 MET B O 1
ATOM 2181 N N . VAL B 1 103 ? 20.563 22.942 29.474 1.00 34.08 103 VAL B N 1
ATOM 2182 C CA . VAL B 1 103 ? 21.913 23.498 29.377 1.00 26.83 103 VAL B CA 1
ATOM 2183 C C . VAL B 1 103 ? 22.490 23.161 28.002 1.00 32.79 103 VAL B C 1
ATOM 2184 O O . VAL B 1 103 ? 23.128 24.007 27.368 1.00 28.91 103 VAL B O 1
ATOM 2188 N N . ARG B 1 104 ? 22.267 21.917 27.559 1.00 24.06 104 ARG B N 1
ATOM 2189 C CA . ARG B 1 104 ? 22.756 21.445 26.280 1.00 24.72 104 ARG B CA 1
ATOM 2190 C C . ARG B 1 104 ? 22.214 22.290 25.128 1.00 24.67 104 ARG B C 1
ATOM 2191 O O . ARG B 1 104 ? 22.967 22.657 24.235 1.00 23.33 104 ARG B O 1
ATOM 2199 N N . ARG B 1 105 ? 20.908 22.555 25.136 1.00 25.59 105 ARG B N 1
ATOM 2200 C CA . ARG B 1 105 ? 20.261 23.336 24.072 1.00 29.32 105 ARG B CA 1
ATOM 2201 C C . ARG B 1 105 ? 20.803 24.758 23.967 1.00 23.33 105 ARG B C 1
ATOM 2202 O O . ARG B 1 105 ? 20.960 25.299 22.883 1.00 28.85 105 ARG B O 1
ATOM 2210 N N . ILE B 1 106 ? 21.061 25.370 25.109 1.00 22.81 106 ILE B N 1
ATOM 2211 C CA . ILE B 1 106 ? 21.606 26.713 25.128 1.00 26.21 106 ILE B CA 1
ATOM 2212 C C . ILE B 1 106 ? 22.975 26.721 24.432 1.00 25.30 106 ILE B C 1
ATOM 2213 O O . ILE B 1 106 ? 23.257 27.592 23.597 1.00 29.53 106 ILE B O 1
ATOM 2218 N N . VAL B 1 107 ? 23.805 25.732 24.738 1.00 21.87 107 VAL B N 1
ATOM 2219 C CA . VAL B 1 107 ? 25.135 25.642 24.139 1.00 21.86 107 VAL B CA 1
ATOM 2220 C C . VAL B 1 107 ? 25.053 25.254 22.663 1.00 23.42 107 VAL B C 1
ATOM 2221 O O . VAL B 1 107 ? 25.678 25.891 21.814 1.00 18.53 107 VAL B O 1
ATOM 2225 N N . GLU B 1 108 ? 24.241 24.249 22.345 1.00 20.15 108 GLU B N 1
ATOM 2226 C CA . GLU B 1 108 ? 24.121 23.817 20.959 1.00 22.95 108 GLU B CA 1
ATOM 2227 C C . GLU B 1 108 ? 23.461 24.831 20.019 1.00 26.91 108 GLU B C 1
ATOM 2228 O O . GLU B 1 108 ? 23.657 24.774 18.806 1.00 27.10 108 GLU B O 1
ATOM 2234 N N . GLU B 1 109 ? 22.688 25.758 20.567 1.00 27.44 109 GLU B N 1
ATOM 2235 C CA . GLU B 1 109 ? 22.049 26.781 19.745 1.00 31.78 109 GLU B CA 1
ATOM 2236 C C . GLU B 1 109 ? 23.127 27.657 19.103 1.00 36.06 109 GLU B C 1
ATOM 2237 O O . GLU B 1 109 ? 22.947 28.200 18.016 1.00 34.19 109 GLU B O 1
ATOM 2243 N N . GLU B 1 110 ? 24.259 27.776 19.786 1.00 33.28 110 GLU B N 1
ATOM 2244 C CA . GLU B 1 110 ? 25.383 28.573 19.306 1.00 34.79 110 GLU B CA 1
ATOM 2245 C C . GLU B 1 110 ? 26.238 27.794 18.273 1.00 34.14 110 GLU B C 1
ATOM 2246 O O . GLU B 1 110 ? 27.138 28.359 17.662 1.00 37.06 110 GLU B O 1
ATOM 2252 N N . GLY B 1 111 ? 25.952 26.502 18.091 1.00 35.64 111 GLY B N 1
ATOM 2253 C CA . GLY B 1 111 ? 26.727 25.676 17.166 1.00 29.24 111 GLY B CA 1
ATOM 2254 C C . GLY B 1 111 ? 27.996 25.170 17.847 1.00 31.58 111 GLY B C 1
ATOM 2255 O O . GLY B 1 111 ? 28.954 24.740 17.206 1.00 26.09 111 GLY B O 1
ATOM 2256 N N . ILE B 1 112 ? 27.990 25.222 19.173 1.00 27.79 112 ILE B N 1
ATOM 2257 C CA . ILE B 1 112 ? 29.132 24.795 19.980 1.00 23.40 112 ILE B CA 1
ATOM 2258 C C . ILE B 1 112 ? 28.979 23.333 20.417 1.00 21.07 112 ILE B C 1
ATOM 2259 O O . ILE B 1 112 ? 27.898 22.897 20.822 1.00 22.36 112 ILE B O 1
ATOM 2264 N N . PRO B 1 113 ? 30.057 22.556 20.329 1.00 24.16 113 PRO B N 1
ATOM 2265 C CA . PRO B 1 113 ? 29.954 21.156 20.750 1.00 25.04 113 PRO B CA 1
ATOM 2266 C C . PRO B 1 113 ? 29.686 21.080 22.264 1.00 25.91 113 PRO B C 1
ATOM 2267 O O . PRO B 1 113 ? 30.299 21.809 23.056 1.00 21.65 113 PRO B O 1
ATOM 2271 N N . PHE B 1 114 ? 28.747 20.221 22.651 1.00 22.94 114 PHE B N 1
ATOM 2272 C CA . PHE B 1 114 ? 28.410 20.031 24.048 1.00 18.79 114 PHE B CA 1
ATOM 2273 C C . PHE B 1 114 ? 28.693 18.587 24.365 1.00 23.66 114 PHE B C 1
ATOM 2274 O O . PHE B 1 114 ? 27.962 17.701 23.919 1.00 22.77 114 PHE B O 1
ATOM 2282 N N . LEU B 1 115 ? 29.753 18.336 25.124 1.00 20.37 115 LEU B N 1
ATOM 2283 C CA . LEU B 1 115 ? 30.111 16.956 25.475 1.00 24.89 115 LEU B CA 1
ATOM 2284 C C . LEU B 1 115 ? 29.635 16.660 26.894 1.00 25.09 115 LEU B C 1
ATOM 2285 O O . LEU B 1 115 ? 30.200 17.166 27.854 1.00 21.68 115 LEU B O 1
ATOM 2290 N N . GLU B 1 116 ? 28.546 15.903 27.011 1.00 24.91 1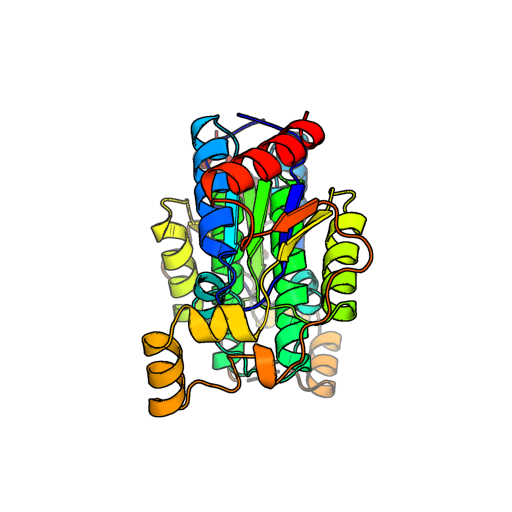16 GLU B N 1
ATOM 2291 C CA . GLU B 1 116 ? 28.004 15.540 28.311 1.00 26.23 116 GLU B CA 1
ATOM 2292 C C . GLU B 1 116 ? 28.780 14.316 28.796 1.00 27.03 116 GLU B C 1
ATOM 2293 O O . GLU B 1 116 ? 28.709 13.253 28.192 1.00 23.10 116 GLU B O 1
ATOM 2299 N N . ILE B 1 117 ? 29.499 14.464 29.902 1.00 22.64 117 ILE B N 1
ATOM 2300 C CA . ILE B 1 117 ? 30.326 13.376 30.410 1.00 22.25 117 ILE B CA 1
ATOM 2301 C C . ILE B 1 117 ? 29.757 12.839 31.709 1.00 27.31 117 ILE B C 1
ATOM 2302 O O . ILE B 1 117 ? 29.675 13.559 32.706 1.00 24.51 117 ILE B O 1
ATOM 2307 N N . TYR B 1 118 ? 29.344 11.577 31.697 1.00 25.75 118 TYR B N 1
ATOM 2308 C CA . TYR B 1 118 ? 28.824 10.976 32.907 1.00 25.53 118 TYR B CA 1
ATOM 2309 C C . TYR B 1 118 ? 29.982 10.386 33.716 1.00 27.02 118 TYR B C 1
ATOM 2310 O O . TYR B 1 118 ? 30.625 9.404 33.316 1.00 26.93 118 TYR B O 1
ATOM 2319 N N . VAL B 1 119 ? 30.254 11.019 34.848 1.00 27.72 119 VAL B N 1
ATOM 2320 C CA . VAL B 1 119 ? 31.300 10.577 35.751 1.00 27.18 119 VAL B CA 1
ATOM 2321 C C . VAL B 1 119 ? 30.502 9.675 36.687 1.00 30.44 119 VAL B C 1
ATOM 2322 O O . VAL B 1 119 ? 29.810 10.139 37.597 1.00 26.76 119 VAL B O 1
ATOM 2326 N N . LYS B 1 120 ? 30.605 8.375 36.430 1.00 27.76 120 LYS B N 1
ATOM 2327 C CA . LYS B 1 120 ? 29.840 7.360 37.143 1.00 31.44 120 LYS B CA 1
ATOM 2328 C C . LYS B 1 120 ? 30.478 6.748 38.388 1.00 33.85 120 LYS B C 1
ATOM 2329 O O . LYS B 1 120 ? 31.570 6.189 38.327 1.00 29.83 120 LYS B O 1
ATOM 2335 N N . ALA B 1 121 ? 29.770 6.851 39.508 1.00 34.76 121 ALA B N 1
ATOM 2336 C CA . ALA B 1 121 ? 30.209 6.272 40.774 1.00 36.39 121 ALA B CA 1
ATOM 2337 C C . ALA B 1 121 ? 28.943 5.680 41.351 1.00 38.55 121 ALA B C 1
ATOM 2338 O O . ALA B 1 121 ? 27.848 6.072 40.949 1.00 40.33 121 ALA B O 1
ATOM 2340 N N . SER B 1 122 ? 29.075 4.733 42.275 1.00 39.45 122 SER B N 1
ATOM 2341 C CA . SER B 1 122 ? 27.897 4.132 42.897 1.00 40.46 122 SER B CA 1
ATOM 2342 C C . SER B 1 122 ? 27.537 4.907 44.154 1.00 38.62 122 SER B C 1
ATOM 2343 O O . SER B 1 122 ? 28.414 5.299 44.921 1.00 43.00 122 SER B O 1
ATOM 2346 N N . LEU B 1 123 ? 26.248 5.130 44.363 1.00 35.98 123 LEU B N 1
ATOM 2347 C CA . LEU B 1 123 ? 25.766 5.855 45.533 1.00 39.34 123 LEU B CA 1
ATOM 2348 C C . LEU B 1 123 ? 26.236 5.194 46.847 1.00 43.10 123 LEU B C 1
ATOM 2349 O O . LEU B 1 123 ? 26.651 5.872 47.792 1.00 35.59 123 LEU B O 1
ATOM 2354 N N . GLU B 1 124 ? 26.164 3.867 46.885 1.00 41.76 124 GLU B N 1
ATOM 2355 C CA . GLU B 1 124 ? 26.534 3.095 48.066 1.00 46.87 124 GLU B CA 1
ATOM 2356 C C . GLU B 1 124 ? 27.984 3.309 48.422 1.00 45.31 124 GLU B C 1
ATOM 2357 O O . GLU B 1 124 ? 28.324 3.530 49.581 1.00 45.74 124 GLU B O 1
ATOM 2363 N N . GLU B 1 125 ? 28.843 3.230 47.413 1.00 42.75 125 GLU B N 1
ATOM 2364 C CA . GLU B 1 125 ? 30.254 3.409 47.624 1.00 38.69 125 GLU B CA 1
ATOM 2365 C C . GLU B 1 125 ? 30.575 4.832 48.070 1.00 37.89 125 GLU B C 1
ATOM 2366 O O . GLU B 1 125 ? 31.435 5.027 48.935 1.00 38.67 125 GLU B O 1
ATOM 2372 N N . VAL B 1 126 ? 29.902 5.832 47.501 1.00 30.42 126 VAL B N 1
ATOM 2373 C CA . VAL B 1 126 ? 30.214 7.198 47.893 1.00 29.29 126 VAL B CA 1
ATOM 2374 C C . VAL B 1 126 ? 29.824 7.483 49.325 1.00 32.02 126 VAL B C 1
ATOM 2375 O O . VAL B 1 126 ? 30.544 8.195 50.026 1.00 29.80 126 VAL B O 1
ATOM 2379 N N . ILE B 1 127 ? 28.705 6.945 49.792 1.00 31.13 127 ILE B N 1
ATOM 2380 C CA . ILE B 1 127 ? 28.367 7.243 51.173 1.00 36.58 127 ILE B CA 1
ATOM 2381 C C . ILE B 1 127 ? 29.206 6.388 52.119 1.00 28.17 127 ILE B C 1
ATOM 2382 O O . ILE B 1 127 ? 29.668 6.881 53.132 1.00 29.34 127 ILE B O 1
ATOM 2387 N N . ARG B 1 128 ? 29.439 5.125 51.771 1.00 29.50 128 ARG B N 1
ATOM 2388 C CA . ARG B 1 128 ? 30.216 4.269 52.664 1.00 31.34 128 ARG B CA 1
ATOM 2389 C C . ARG B 1 128 ? 31.606 4.806 52.954 1.00 28.91 128 ARG B C 1
ATOM 2390 O O . ARG B 1 128 ? 32.129 4.595 54.049 1.00 31.04 128 ARG B O 1
ATOM 2398 N N . ARG B 1 129 ? 32.210 5.503 51.991 1.00 33.00 129 ARG B N 1
ATOM 2399 C CA . ARG B 1 129 ? 33.551 6.055 52.198 1.00 31.23 129 ARG B CA 1
ATOM 2400 C C . ARG B 1 129 ? 33.522 7.452 52.813 1.00 33.24 129 ARG B C 1
ATOM 2401 O O . ARG B 1 129 ? 34.573 8.020 53.093 1.00 27.90 129 ARG B O 1
ATOM 2409 N N . ASP B 1 130 ? 32.338 8.030 53.013 1.00 34.11 130 ASP B N 1
ATOM 2410 C CA . ASP B 1 130 ? 32.308 9.373 53.593 1.00 34.03 130 ASP B CA 1
ATOM 2411 C C . ASP B 1 130 ? 31.172 9.588 54.591 1.00 33.13 130 ASP B C 1
ATOM 2412 O O . ASP B 1 130 ? 30.365 10.524 54.440 1.00 29.59 130 ASP B O 1
ATOM 2417 N N . PRO B 1 131 ? 31.092 8.726 55.632 1.00 30.18 131 PRO B N 1
ATOM 2418 C CA . PRO B 1 131 ? 30.021 8.898 56.617 1.00 32.38 131 PRO B CA 1
ATOM 2419 C C . PRO B 1 131 ? 30.132 10.258 57.284 1.00 34.75 131 PRO B C 1
ATOM 2420 O O . PRO B 1 131 ? 29.119 10.860 57.646 1.00 34.85 131 PRO B O 1
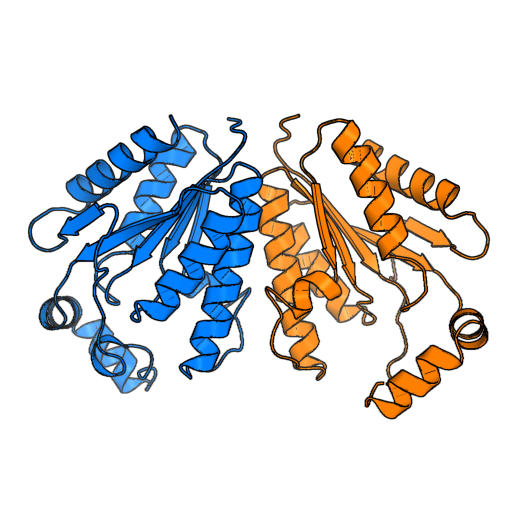ATOM 2424 N N . LYS B 1 132 ? 31.363 10.748 57.421 1.00 34.18 132 LYS B N 1
ATOM 2425 C CA . LYS B 1 132 ? 31.602 12.054 58.044 1.00 37.27 132 LYS B CA 1
ATOM 2426 C C . LYS B 1 132 ? 30.860 13.155 57.288 1.00 38.53 132 LYS B C 1
ATOM 2427 O O . LYS B 1 132 ? 30.077 13.905 57.873 1.00 45.53 132 LYS B O 1
ATOM 2433 N N . GLY B 1 133 ? 31.099 13.239 55.984 1.00 40.29 133 GLY B N 1
ATOM 2434 C CA . GLY B 1 133 ? 30.447 14.246 55.160 1.00 37.45 133 GLY B CA 1
ATOM 2435 C C . GLY B 1 133 ? 28.931 14.142 55.176 1.00 40.55 133 GLY B C 1
ATOM 2436 O O . GLY B 1 133 ? 28.242 15.152 55.270 1.00 39.28 133 GLY B O 1
ATOM 2437 N N . LEU B 1 134 ? 28.399 12.927 55.081 1.00 38.53 134 LEU B N 1
ATOM 2438 C CA . LEU B 1 134 ? 26.947 12.750 55.089 1.00 35.48 134 LEU B CA 1
ATOM 2439 C C . LEU B 1 134 ? 26.396 13.357 56.364 1.00 33.78 134 LEU B C 1
ATOM 2440 O O . LEU B 1 134 ? 25.432 14.129 56.359 1.00 34.92 134 LEU B O 1
ATOM 2445 N N . TYR B 1 135 ? 27.040 13.006 57.461 1.00 32.98 135 TYR B N 1
ATOM 2446 C CA . TYR B 1 135 ? 26.645 13.492 58.767 1.00 36.87 135 TYR B CA 1
ATOM 2447 C C . TYR B 1 135 ? 26.605 15.012 58.841 1.00 42.72 135 TYR B C 1
ATOM 2448 O O . TYR B 1 135 ? 25.610 15.590 59.277 1.00 35.35 135 TYR B O 1
ATOM 2457 N N . LYS B 1 136 ? 27.678 15.663 58.404 1.00 43.98 136 LYS B N 1
ATOM 2458 C CA . LYS B 1 136 ? 27.719 17.119 58.442 1.00 44.60 136 LYS B CA 1
ATOM 2459 C C . LYS B 1 136 ? 26.715 17.773 57.472 1.00 41.52 136 LYS B C 1
ATOM 2460 O O . LYS B 1 136 ? 26.193 18.850 57.755 1.00 42.54 136 LYS B O 1
ATOM 2466 N N . LYS B 1 137 ? 26.431 17.132 56.341 1.00 40.26 137 LYS B N 1
ATOM 2467 C CA . LYS B 1 137 ? 25.459 17.693 55.408 1.00 47.38 137 LYS B CA 1
ATOM 2468 C C . LYS B 1 137 ? 24.110 17.624 56.109 1.00 52.53 137 LYS B C 1
ATOM 2469 O O . LYS B 1 137 ? 23.241 18.478 55.894 1.00 46.20 137 LYS B O 1
ATOM 2475 N N . ALA B 1 138 ? 23.941 16.597 56.948 1.00 50.85 138 ALA B N 1
ATOM 2476 C CA . ALA B 1 138 ? 22.701 16.424 57.696 1.00 46.29 138 ALA B CA 1
ATOM 2477 C C . ALA B 1 138 ? 22.596 17.516 58.742 1.00 46.63 138 ALA B C 1
ATOM 2478 O O . ALA B 1 138 ? 21.512 18.051 58.984 1.00 43.38 138 ALA B O 1
ATOM 2480 N N . LEU B 1 139 ? 23.730 17.848 59.352 1.00 45.11 139 LEU B N 1
ATOM 2481 C CA . LEU B 1 139 ? 23.783 18.875 60.392 1.00 48.67 139 LEU B CA 1
ATOM 2482 C C . LEU B 1 139 ? 23.626 20.276 59.824 1.00 52.00 139 LEU B C 1
ATOM 2483 O O . LEU B 1 139 ? 23.056 21.152 60.469 1.00 51.60 139 LEU B O 1
ATOM 2488 N N . LYS B 1 140 ? 24.117 20.466 58.605 1.00 54.68 140 LYS B N 1
ATOM 2489 C CA . LYS B 1 140 ? 24.072 21.760 57.938 1.00 61.99 140 LYS B CA 1
ATOM 2490 C C . LYS B 1 140 ? 22.809 21.992 57.109 1.00 65.79 140 LYS B C 1
ATOM 2491 O O . LYS B 1 140 ? 22.614 23.081 56.566 1.00 66.10 140 LYS B O 1
ATOM 2497 N N . GLY B 1 141 ? 21.957 20.978 57.005 1.00 65.55 141 GLY B N 1
ATOM 2498 C CA . GLY B 1 141 ? 20.735 21.135 56.239 1.00 69.97 141 GLY B CA 1
ATOM 2499 C C . GLY B 1 141 ? 20.878 20.726 54.783 1.00 73.63 141 GLY B C 1
ATOM 2500 O O . GLY B 1 141 ? 20.266 21.335 53.905 1.00 73.09 141 GLY B O 1
ATOM 2501 N N . GLU B 1 142 ? 21.679 19.687 54.546 1.00 74.56 142 GLU B N 1
ATOM 2502 C CA . GLU B 1 142 ? 21.946 19.122 53.217 1.00 76.02 142 GLU B CA 1
ATOM 2503 C C . GLU B 1 142 ? 21.612 20.035 52.048 1.00 77.74 142 GLU B C 1
ATOM 2504 O O . GLU B 1 142 ? 21.171 19.564 50.997 1.00 78.35 142 GLU B O 1
ATOM 2510 N N . THR B 1 150 ? 15.830 12.008 48.414 1.00 85.37 150 THR B N 1
ATOM 2511 C CA . THR B 1 150 ? 14.619 12.712 48.008 1.00 86.31 150 THR B CA 1
ATOM 2512 C C . THR B 1 150 ? 14.760 13.236 46.579 1.00 84.72 150 THR B C 1
ATOM 2513 O O . THR B 1 150 ? 13.766 13.489 45.891 1.00 83.80 150 THR B O 1
ATOM 2517 N N . ASP B 1 151 ? 16.007 13.404 46.147 1.00 82.69 151 ASP B N 1
ATOM 2518 C CA . ASP B 1 151 ? 16.315 13.872 44.798 1.00 78.44 151 ASP B CA 1
ATOM 2519 C C . ASP B 1 151 ? 17.312 12.888 44.194 1.00 71.15 151 ASP B C 1
ATOM 2520 O O . ASP B 1 151 ? 18.522 13.020 44.379 1.00 72.59 151 ASP B O 1
ATOM 2525 N N . PRO B 1 152 ? 16.809 11.870 43.480 1.00 64.90 152 PRO B N 1
ATOM 2526 C CA . PRO B 1 152 ? 17.674 10.863 42.858 1.00 60.77 152 PRO B CA 1
ATOM 2527 C C . PRO B 1 152 ? 18.420 11.404 41.639 1.00 53.82 152 PRO B C 1
ATOM 2528 O O . PRO B 1 152 ? 17.886 12.219 40.880 1.00 56.39 152 PRO B O 1
ATOM 2532 N N . TYR B 1 153 ? 19.650 10.943 41.462 1.00 47.79 153 TYR B N 1
ATOM 2533 C CA . TYR B 1 153 ? 20.463 11.357 40.332 1.00 44.97 153 TYR B CA 1
ATOM 2534 C C . TYR B 1 153 ? 19.903 10.672 39.086 1.00 41.94 153 TYR B C 1
ATOM 2535 O O . TYR B 1 153 ? 19.555 9.492 39.130 1.00 42.01 153 TYR B O 1
ATOM 2544 N N . GLU B 1 154 ? 19.795 11.409 37.984 1.00 37.17 154 GLU B N 1
ATOM 2545 C CA . GLU B 1 154 ? 19.273 10.830 36.751 1.00 33.56 154 GLU B CA 1
ATOM 2546 C C . GLU B 1 154 ? 20.372 10.780 35.692 1.00 35.41 154 GLU B C 1
ATOM 2547 O O . GLU B 1 154 ? 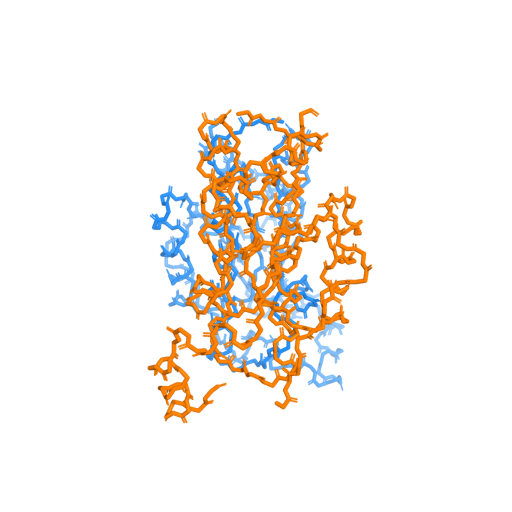20.728 11.801 35.102 1.00 40.69 154 GLU B O 1
ATOM 2553 N N . PRO B 1 155 ? 20.931 9.590 35.438 1.00 35.95 155 PRO B N 1
ATOM 2554 C CA . PRO B 1 155 ? 21.993 9.519 34.431 1.00 32.98 155 PRO B CA 1
ATOM 2555 C C . PRO B 1 155 ? 21.573 10.006 33.041 1.00 36.38 155 PRO B C 1
ATOM 2556 O O . PRO B 1 155 ? 20.400 9.944 32.672 1.00 34.98 155 PRO B O 1
ATOM 2560 N N . PRO B 1 156 ? 22.536 10.512 32.260 1.00 31.71 156 PRO B N 1
ATOM 2561 C CA . PRO B 1 156 ? 22.269 10.999 30.904 1.00 33.95 156 PRO B CA 1
ATOM 2562 C C . PRO B 1 156 ? 21.729 9.840 30.079 1.00 28.25 156 PRO B C 1
ATOM 2563 O O . PRO B 1 156 ? 22.136 8.710 30.305 1.00 30.60 156 PRO B O 1
ATOM 2567 N N . GLU B 1 157 ? 20.840 10.109 29.125 1.00 31.06 157 GLU B N 1
ATOM 2568 C CA . GLU B 1 157 ? 20.313 9.033 28.274 1.00 35.21 157 GLU B CA 1
ATOM 2569 C C . GLU B 1 157 ? 21.318 8.794 27.153 1.00 30.36 157 GLU B C 1
ATOM 2570 O O . GLU B 1 157 ? 21.455 7.691 26.637 1.00 30.49 157 GLU B O 1
ATOM 2576 N N . ASN B 1 158 ? 22.038 9.848 26.793 1.00 34.12 158 ASN B N 1
ATOM 2577 C CA . ASN B 1 158 ? 23.014 9.773 25.716 1.00 32.94 158 ASN B CA 1
ATOM 2578 C C . ASN B 1 158 ? 24.262 10.585 26.009 1.00 31.78 158 ASN B C 1
ATOM 2579 O O . ASN B 1 158 ? 24.501 11.616 25.377 1.00 32.29 158 ASN B O 1
ATOM 2584 N N . PRO B 1 159 ? 25.070 10.139 26.987 1.00 31.14 159 PRO B N 1
ATOM 2585 C CA . PRO B 1 159 ? 26.293 10.865 27.322 1.00 29.19 159 PRO B CA 1
ATOM 2586 C C . PRO B 1 159 ? 27.318 10.645 26.220 1.00 28.54 159 PRO B C 1
ATOM 2587 O O . PRO B 1 159 ? 27.328 9.596 25.587 1.00 28.11 159 PRO B O 1
ATOM 2591 N N . GLN B 1 160 ? 28.172 11.624 25.960 1.00 22.45 160 GLN B N 1
ATOM 2592 C CA . GLN B 1 160 ? 29.151 11.415 24.915 1.00 23.44 160 GLN B CA 1
ATOM 2593 C C . GLN B 1 160 ? 30.231 10.500 25.454 1.00 26.44 160 GLN B C 1
ATOM 2594 O O . GLN B 1 160 ? 31.009 9.920 24.705 1.00 25.37 160 GLN B O 1
ATOM 2600 N N . LEU B 1 161 ? 30.270 10.350 26.768 1.00 24.45 161 LEU B N 1
ATOM 2601 C CA . LEU B 1 161 ? 31.263 9.478 27.357 1.00 23.52 161 LEU B CA 1
ATOM 2602 C C . LEU B 1 161 ? 30.822 9.146 28.766 1.00 28.04 161 LEU B C 1
ATOM 2603 O O . LEU B 1 161 ? 30.163 9.950 29.399 1.00 25.92 161 LEU B O 1
ATOM 2608 N N . VAL B 1 162 ? 31.166 7.949 29.236 1.00 28.97 162 VAL B N 1
ATOM 2609 C CA . VAL B 1 162 ? 30.854 7.518 30.593 1.00 30.93 162 VAL B CA 1
ATOM 2610 C C . VAL B 1 162 ? 32.211 7.178 31.242 1.00 32.98 162 VAL B C 1
ATOM 2611 O O . VAL B 1 162 ? 32.928 6.310 30.764 1.00 31.78 162 VAL B O 1
ATOM 2615 N N . LEU B 1 163 ? 32.574 7.892 32.304 1.00 29.53 163 LEU B N 1
ATOM 2616 C CA . LEU B 1 163 ? 33.832 7.634 33.000 1.00 29.72 163 LEU B CA 1
ATOM 2617 C C . LEU B 1 163 ? 33.533 6.876 34.291 1.00 31.56 163 LEU B C 1
ATOM 2618 O O . LEU B 1 163 ? 33.072 7.447 35.272 1.00 34.32 163 LEU B O 1
ATOM 2623 N N . ASP B 1 164 ? 33.778 5.571 34.265 1.00 34.38 164 ASP B N 1
ATOM 2624 C CA . ASP B 1 164 ? 33.521 4.738 35.422 1.00 34.61 164 ASP B CA 1
ATOM 2625 C C . ASP B 1 164 ? 34.660 4.902 36.414 1.00 38.52 164 ASP B C 1
ATOM 2626 O O . ASP B 1 164 ? 35.724 4.294 36.256 1.00 38.07 164 ASP B O 1
ATOM 2631 N N . THR B 1 165 ? 34.421 5.725 37.431 1.00 33.67 165 THR B N 1
ATOM 2632 C CA . THR B 1 165 ? 35.409 6.029 38.466 1.00 39.71 165 THR B CA 1
ATOM 2633 C C . THR B 1 165 ? 35.761 4.859 39.396 1.00 45.01 165 THR B C 1
ATOM 2634 O O . THR B 1 165 ? 36.680 4.959 40.215 1.00 38.79 165 THR B O 1
ATOM 2638 N N . GLU B 1 166 ? 35.031 3.758 39.278 1.00 46.59 166 GLU B N 1
ATOM 2639 C CA . GLU B 1 166 ? 35.279 2.601 40.127 1.00 52.64 166 GLU B CA 1
ATOM 2640 C C . GLU B 1 166 ? 36.006 1.450 39.442 1.00 54.60 166 GLU B C 1
ATOM 2641 O O . GLU B 1 166 ? 36.671 0.664 40.098 1.00 57.83 166 GLU B O 1
ATOM 2647 N N . SER B 1 167 ? 35.889 1.359 38.124 1.00 54.18 167 SER B N 1
ATOM 2648 C CA . SER B 1 167 ? 36.538 0.297 37.383 1.00 51.65 167 SER B CA 1
ATOM 2649 C C . SER B 1 167 ? 37.855 0.781 36.813 1.00 52.77 167 SER B C 1
ATOM 2650 O O . SER B 1 167 ? 38.740 -0.017 36.513 1.00 52.74 167 SER B O 1
ATOM 2653 N N . ASN B 1 168 ? 37.996 2.090 36.660 1.00 48.04 168 ASN B N 1
ATOM 2654 C CA . ASN B 1 168 ? 39.230 2.617 36.111 1.00 43.51 168 ASN B CA 1
ATOM 2655 C C . ASN B 1 168 ? 39.905 3.641 36.998 1.00 41.04 168 ASN B C 1
ATOM 2656 O O . ASN B 1 168 ? 39.286 4.201 37.901 1.00 38.59 168 ASN B O 1
ATOM 2661 N N . THR B 1 169 ? 41.189 3.868 36.741 1.00 35.28 169 THR B N 1
ATOM 2662 C CA . THR B 1 169 ? 41.958 4.825 37.519 1.00 39.79 169 THR B CA 1
ATOM 2663 C C . THR B 1 169 ? 41.628 6.242 37.035 1.00 41.92 169 THR B C 1
ATOM 2664 O O . THR B 1 169 ? 41.143 6.427 35.909 1.00 39.67 169 THR B O 1
ATOM 2668 N N . ILE B 1 170 ? 41.869 7.228 37.894 1.00 37.50 170 ILE B N 1
ATOM 2669 C CA . ILE B 1 170 ? 41.634 8.614 37.541 1.00 42.51 170 ILE B CA 1
ATOM 2670 C C . ILE B 1 170 ? 42.410 8.944 36.270 1.00 41.65 170 ILE B C 1
ATOM 2671 O O . ILE B 1 170 ? 41.874 9.588 35.376 1.00 38.41 170 ILE B O 1
ATOM 2676 N N . GLU B 1 171 ? 43.656 8.475 36.180 1.00 38.00 171 GLU B N 1
ATOM 2677 C CA . GLU B 1 171 ? 44.488 8.774 35.028 1.00 42.84 171 GLU B CA 1
ATOM 2678 C C . GLU B 1 171 ? 43.974 8.216 33.723 1.00 46.47 171 GLU B C 1
ATOM 2679 O O . GLU B 1 171 ? 44.106 8.859 32.678 1.00 47.57 171 GLU B O 1
ATOM 2685 N N . HIS B 1 172 ? 43.417 7.009 33.762 1.00 43.45 172 HIS B N 1
ATOM 2686 C CA . HIS B 1 172 ? 42.888 6.411 32.545 1.00 40.02 172 HIS B CA 1
ATOM 2687 C C . HIS B 1 172 ? 41.593 7.120 32.150 1.00 28.62 172 HIS B C 1
ATOM 2688 O O . HIS B 1 172 ? 41.311 7.290 30.979 1.00 29.77 172 HIS B O 1
ATOM 2695 N N . ASN B 1 173 ? 40.829 7.555 33.137 1.00 26.22 173 ASN B N 1
ATOM 2696 C CA . ASN B 1 173 ? 39.599 8.286 32.866 1.00 31.27 173 ASN B CA 1
ATOM 2697 C C . ASN B 1 173 ? 39.961 9.644 32.258 1.00 31.20 173 ASN B C 1
ATOM 2698 O O . ASN B 1 173 ? 39.350 10.082 31.274 1.00 26.24 173 ASN B O 1
ATOM 2703 N N . VAL B 1 174 ? 40.973 10.306 32.814 1.00 28.71 174 VAL B N 1
ATOM 2704 C CA . VAL B 1 174 ? 41.386 11.591 32.254 1.00 30.69 174 VAL B CA 1
ATOM 2705 C C . VAL B 1 174 ? 41.828 11.374 30.808 1.00 31.53 174 VAL B C 1
ATOM 2706 O O . VAL B 1 174 ? 41.464 12.133 29.909 1.00 29.84 174 VAL B O 1
ATOM 2710 N N . SER B 1 175 ? 42.589 10.309 30.582 1.00 33.30 175 SER B N 1
ATOM 2711 C CA . SER B 1 175 ? 43.071 9.993 29.246 1.00 34.55 175 SER B CA 1
ATOM 2712 C C . SER B 1 175 ? 41.897 9.752 28.284 1.00 32.13 175 SER B C 1
ATOM 2713 O O . SER B 1 175 ? 41.925 10.184 27.122 1.00 32.83 175 SER B O 1
ATOM 2716 N N . TYR B 1 176 ? 40.867 9.052 28.750 1.00 31.04 176 TYR B N 1
ATOM 2717 C CA . TYR B 1 176 ? 39.703 8.806 27.888 1.00 33.88 176 TYR B CA 1
ATOM 2718 C C . TYR B 1 176 ? 39.063 10.123 27.463 1.00 25.32 176 TYR B C 1
ATOM 2719 O O . TYR B 1 176 ? 38.723 10.310 26.311 1.00 31.43 176 TYR B O 1
ATOM 2728 N N . LEU B 1 177 ? 38.891 11.029 28.417 1.00 30.68 177 LEU B N 1
ATOM 2729 C CA . LEU B 1 177 ? 38.274 12.329 28.160 1.00 23.86 177 LEU B CA 1
ATOM 2730 C C . LEU B 1 177 ? 39.169 13.201 27.257 1.00 25.12 177 LEU B C 1
ATOM 2731 O O . LEU B 1 177 ? 38.705 13.822 26.295 1.00 28.13 177 LEU B O 1
ATOM 2736 N N . TYR B 1 178 ? 40.462 13.224 27.557 1.00 28.01 178 TYR B N 1
ATOM 2737 C CA . TYR B 1 178 ? 41.406 13.986 26.753 1.00 19.97 178 TYR B CA 1
ATOM 2738 C C . TYR B 1 178 ? 41.336 13.506 25.298 1.00 25.13 178 TYR B C 1
ATOM 2739 O O . TYR B 1 178 ? 41.369 14.326 24.378 1.00 25.41 178 TYR B O 1
ATOM 2748 N N . SER B 1 179 ? 41.184 12.194 25.077 1.00 23.55 179 SER B N 1
ATOM 2749 C CA . SER B 1 179 ? 41.112 11.679 23.699 1.00 24.26 179 SER B CA 1
ATOM 2750 C C . SER B 1 179 ? 39.940 12.220 22.934 1.00 27.56 179 SER B C 1
ATOM 2751 O O . SER B 1 179 ? 40.060 12.569 21.765 1.00 30.04 179 SER B O 1
ATOM 2754 N N . LEU B 1 180 ? 38.788 12.257 23.589 1.00 24.68 180 LEU B N 1
ATOM 2755 C CA . LEU B 1 180 ? 37.599 12.755 22.957 1.00 23.15 180 LEU B CA 1
ATOM 2756 C C . LEU B 1 180 ? 37.742 14.242 22.668 1.00 22.53 180 LEU B C 1
ATOM 2757 O O . LEU B 1 180 ? 37.416 14.699 21.582 1.00 26.68 180 LEU B O 1
ATOM 2762 N N . VAL B 1 181 ? 38.221 15.003 23.645 1.00 26.55 181 VAL B N 1
ATOM 2763 C CA . VAL B 1 181 ? 38.396 16.437 23.433 1.00 24.03 181 VAL B CA 1
ATOM 2764 C C . VAL B 1 181 ? 39.249 16.713 22.184 1.00 23.24 181 VAL B C 1
ATOM 2765 O O . VAL B 1 181 ? 38.890 17.528 21.339 1.00 24.15 181 VAL B O 1
ATOM 2769 N N . LYS B 1 182 ? 40.373 16.020 22.065 1.00 24.73 182 LYS B N 1
ATOM 2770 C CA . LYS B 1 182 ? 41.261 16.234 20.935 1.00 24.87 182 LYS B CA 1
ATOM 2771 C C . LYS B 1 182 ? 40.626 15.809 19.623 1.00 30.19 182 LYS B C 1
ATOM 2772 O O . LYS B 1 182 ? 40.851 16.439 18.587 1.00 29.11 182 LYS B O 1
ATOM 2778 N N . ALA B 1 183 ? 39.835 14.736 19.664 1.00 32.19 183 ALA B N 1
ATOM 2779 C CA . ALA B 1 183 ? 39.172 14.264 18.452 1.00 32.41 183 ALA B CA 1
ATOM 2780 C C . ALA B 1 183 ? 38.216 15.343 17.986 1.00 31.67 183 ALA B C 1
ATOM 2781 O O . ALA B 1 183 ? 37.940 15.483 16.799 1.00 36.56 183 ALA B O 1
ATOM 2783 N N . VAL B 1 184 ? 37.727 16.130 18.930 1.00 30.34 184 VAL B N 1
ATOM 2784 C CA . VAL B 1 184 ? 36.811 17.201 18.604 1.00 25.44 184 VAL B CA 1
ATOM 2785 C C . VAL B 1 184 ? 37.527 18.499 18.247 1.00 27.09 184 VAL B C 1
ATOM 2786 O O . VAL B 1 184 ? 37.190 19.138 17.257 1.00 29.49 184 VAL B O 1
ATOM 2790 N N . ILE B 1 185 ? 38.523 18.897 19.028 1.00 30.88 185 ILE B N 1
ATOM 2791 C CA . ILE B 1 185 ? 39.169 20.182 18.761 1.00 33.65 185 ILE B CA 1
ATOM 2792 C C . ILE B 1 185 ? 40.366 20.185 17.807 1.00 38.51 185 ILE B C 1
ATOM 2793 O O . ILE B 1 185 ? 40.653 21.201 17.200 1.00 33.77 185 ILE B O 1
ATOM 2798 N N . GLU B 1 186 ? 41.076 19.069 17.689 1.00 41.21 186 GLU B N 1
ATOM 2799 C CA . GLU B 1 186 ? 42.226 19.034 16.794 1.00 46.73 186 GLU B CA 1
ATOM 2800 C C . GLU B 1 186 ? 41.715 18.803 15.373 1.00 51.69 186 GLU B C 1
ATOM 2801 O O . GLU B 1 186 ? 40.593 18.271 15.233 1.00 53.56 186 GLU B O 1
#

InterPro domains:
  IPR002891 APS kinase [MF_00065] (8-182)
  IPR002891 APS kinase [TIGR00455] (8-177)
  IPR027417 P-loop containing nucleoside triphosphate hydrolase [G3DSA:3.40.50.300] (1-183)
  IPR027417 P-loop containing nucleoside triphosphate hydrolase [SSF52540] (7-179)
  IPR050512 Sulfate Adenylyltransferase/APS Kinase [PTHR42700] (8-177)
  IPR059117 APS kinase domain [PF01583] (9-161)

Organism: Aeropyrum pernix (strain ATCC 700893 / DSM 11879 / JCM 9820 / NBRC 100138 / K1) (NCBI:txid272557)

Secondary structure (DSSP, 8-state):
---S--EEEEEE--TTSSHHHHHHHHHHHHHHTT--EEEEEHHHHHTTTTTT----HHHHHHHHHHHHHHHHHHHTTT-EEEEE-----HHHHHHHHHHHHHTT--EEEEEEE--HHHHHHH-HHHHHHHHHTT--SS-HHHHS-----SS-SEEEETTTS-HHHHHHHHHHHHHHH--/---S--EEEEEE--TTS-HHHHHHHHHHHHHHTT--EEEEEHHHHHHTTS-S---SHHHHHHHHHHHHHHHHHHHHTT-EEEEE-----HHHHHHHHHHHHHTT--EEEEEEE--HHHHHHT-HHHHHHHHHHT--------SS-SEEEETTTS-HHHHHHHHHHHHHHHH-

Nearest PDB structures (foldseek):
  2yvu-assembly1_B  TM=1.006E+00  e=2.921E-34  Aeropyrum pernix K1
  2yvu-assembly1_A  TM=9.825E-01  e=1.594E-29  Aeropyrum pernix K1
  1xjq-assembly1_B  TM=9.326E-01  e=4.133E-17  Homo sapiens
  1x6v-assembly1_B  TM=9.334E-01  e=2.245E-16  Homo sapiens
  2ofx-assembly1_B  TM=9.221E-01  e=1.277E-16  Homo sapiens

Sequence (351 aa):
KCIEKGIVVWLTGLPGSGKTTIATRLADLLQKEGYRVEVLDGDWARTTVSEGAGFTREERLRHLKRIAWIARLLARNGVIVICSFVSPYKQARNMVRRIVEEEGIPFLEIYVKASLEEVIRRDPKGLYKKALKGELENFTGITDPYEPPENPQLVLDTESNTIEHNVSYLYSLVKAVIEKCIEKGIVVWLTGLPGSGKTTIATRLADLLQKEGYRVEVLDGDWARTTVSEGAGFTREERLRHLKRIAWIARLLARNGVIVICSFVSPYKQARNMVRRIVEEEGIPFLEIYVKASLEEVIRRDPKGLYKKALKGETDPYEPPENPQLVLDTESNTIEHNVSYLYSLVKAVIE

B-factor: mean 38.35, std 14.47, range [12.06, 102.31]

Foldseek 3Di:
DFDQFAAEEAEEEAVQLCLVVLLVVLQVVVVVVPFAEDEEEDVVCCVPVLVDFDLPPVRVLVVLCVVLVVRQVQRNRRYHYYYDYHDQDQVSVVSSVCSNCVSVHHYAYEYSDDQLVRSCVVCVPVVVVCVVVVVPCPSCVPVPPGDTHPDGNYYHDVVPDPSVVRSVVVSVVSVVPSD/DFDQFAAEEAEAADDQLCQVVLLVVLQVVQVVVPAAEDEAEPVNCCVPVLPDDDDDVVSVLVVLCVVLQVSQVQRNRRYHYYYYYNCQDQVSVVSSCCSNCVSVHYYAHEYSDDDPVVSCVVCVPVVVVCVVVVHPRGGDDHPCGNYYHDSPVDPSVVSSVVVSVVSVVPVD

CATH classification: 3.40.50.300

Radius of gyration: 22.24 Å; Cα contacts (8 Å, |Δi|>4): 584; chains: 2; bounding box: 49×68×49 Å

Solvent-accessible surface area: 17244 Å² total; per-residue (Å²): 123,67,38,140,109,1,4,0,0,0,0,0,5,14,27,52,1,22,22,64,64,0,0,73,94,0,5,62,70,0,92,164,67,33,21,52,8,13,40,1,24,28,101,46,0,143,75,8,0,12,75,42,37,35,128,77,119,118,54,32,55,104,23,4,51,16,0,0,36,0,0,20,1,1,0,55,9,1,0,0,0,0,0,3,2,38,2,7,28,68,92,6,1,66,20,0,47,141,17,0,81,123,56,62,3,55,7,12,10,0,30,1,89,7,56,61,120,32,4,51,153,91,73,75,160,14,60,144,117,64,43,148,122,46,72,63,106,50,25,2,8,120,66,26,95,34,59,66,13,134,126,33,66,24,65,0,35,17,94,87,55,85,52,107,87,1,10,62,109,0,53,64,37,0,51,80,53,15,190,132,63,41,139,102,1,4,0,0,0,0,0,0,25,78,73,6,35,16,67,57,4,0,73,90,0,8,66,72,0,94,156,66,34,19,60,11,14,43,1,23,16,106,45,0,143,72,5,1,17,62,29,86,27,174,68,154,105,47,63,77,58,25,1,44,22,0,0,35,1,0,23,1,1,0,59,9,6,0,0,0,0,0,5,8,42,0,20,51,62,145,10,1,45,45,0,44,158,20,0,81,135,51,64,3,51,7,12,8,0,24,0,88,13,35,101,120,55,27,82,156,156,72,90,142,12,91,140,97,100,60,127,150,66,140,179,73,99,36,59,65,14,125,115,37,68,44,71,0,41,41,92,86,52,80,84,124,101,2,10,56,108,0,58,64,41,0,37,82,55,29,168